Protein AF-A0A916AB28-F1 (afdb_monomer)

Secondary structure (DSSP, 8-state):
---------------------------------------SS-TTTGGG------------PEEEEEEESSSB---TT-EEEETT--EEEE-S------BSS-EEEEEGGGTEEEETTEEEEEEEEE--SS-PPP---------------S--SPEEEEEE-TTSSEEEEEETTEEEEEEEEEESPPPTT-EEES--SSSEEEEEEEGGG-EEEEEEEEEEE-HHHHHHHHHHHT-

Nearest PDB structures (foldseek):
  8pn8-assembly1_G  TM=2.300E-01  e=8.986E-01  Methylorubrum extorquens AM1
  4lqq-assembly2_D  TM=2.325E-01  e=8.562E+00  Saccharomyces cerevisiae S288C

Mean predicted aligned error: 15.51 Å

Solvent-accessible surface area (backbone atoms only — not comparable to ful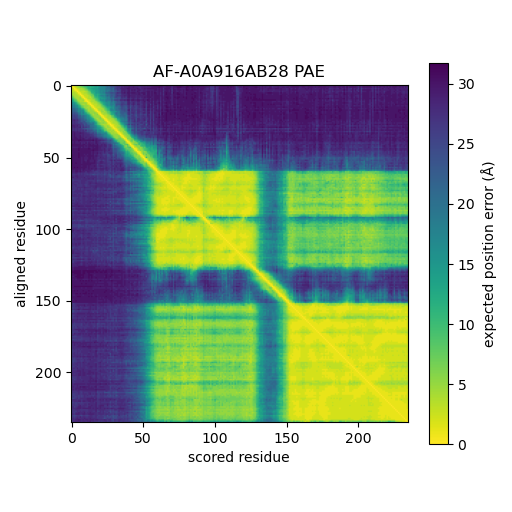l-atom values): 14810 Å² total; per-residue (Å²): 140,88,83,89,82,86,83,90,81,87,88,81,90,80,91,80,79,89,86,86,86,79,90,82,92,85,87,83,89,82,82,88,78,94,79,87,83,81,84,90,86,61,90,79,66,66,80,78,68,73,78,75,77,73,78,77,71,69,76,73,57,45,79,50,32,39,68,31,55,76,58,36,50,46,45,61,59,43,56,36,30,34,74,73,48,23,31,34,30,28,40,89,30,87,56,76,59,70,35,72,56,43,61,31,40,38,25,70,93,73,33,32,30,35,45,92,89,43,80,38,32,34,43,85,54,40,75,36,86,68,83,64,81,76,86,87,69,94,72,88,76,88,65,91,71,79,76,73,78,84,65,61,68,54,28,31,29,68,45,64,47,97,92,35,61,50,33,35,29,44,41,100,72,34,28,31,36,36,33,63,74,46,71,59,80,80,50,70,66,42,36,41,41,48,75,72,92,52,77,45,81,40,74,34,33,33,69,91,58,43,50,28,33,36,33,35,78,45,65,60,30,52,72,69,58,43,54,51,51,50,55,65,73,60,108

Sequence (235 aa):
MVGPGRSQSAEPSRSFALNSSASNHENYDQPMKRAGGEIVKWTWLFSLMMLTCADAQAQACLKTSVMAPSPLMGNHGEIFRTAEGAIYEVVGSYEYLYAYYPEVTICPARGKMLVEGKTVGVQAVQPASRRAPLPTDKKKAEGRQEKPQASAAPITVLLRVRSCDYFIADGPQGYYLLEWYGGHDPDRGDGIYGQLGTYGFKDVLYDGGQEGRLYIDDYMLSKDRALEKLREKCR

Radius of gyration: 29.38 Å; Cα contacts (8 Å, |Δi|>4): 397; chains: 1; bounding box: 97×46×70 Å

pLDDT: mean 77.76, std 21.53, range [34.28, 98.56]

Structure (mmCIF, N/CA/C/O backbone):
data_AF-A0A916AB28-F1
#
_entry.id   AF-A0A916AB28-F1
#
loop_
_atom_site.group_PDB
_atom_site.id
_atom_site.type_symbol
_atom_site.label_atom_id
_atom_site.label_alt_id
_atom_site.label_comp_id
_atom_site.label_asym_id
_atom_site.label_entity_id
_atom_site.label_seq_id
_atom_site.pdbx_PDB_ins_code
_atom_site.Cartn_x
_atom_site.Cartn_y
_atom_site.Cartn_z
_atom_site.occupancy
_atom_site.B_iso_or_equiv
_atom_site.auth_seq_id
_atom_site.auth_comp_id
_atom_site.auth_asym_id
_atom_site.auth_atom_id
_atom_site.pdbx_PDB_model_num
ATOM 1 N N . MET A 1 1 ? 25.328 22.203 41.463 1.00 46.19 1 MET A N 1
ATOM 2 C CA . MET A 1 1 ? 24.460 22.618 42.585 1.00 46.19 1 MET A CA 1
ATOM 3 C C . MET A 1 1 ? 23.061 22.122 42.272 1.00 46.19 1 MET A C 1
ATOM 5 O O . MET A 1 1 ? 22.409 22.669 41.398 1.00 46.19 1 MET A O 1
ATOM 9 N N . VAL A 1 2 ? 22.690 20.992 42.871 1.00 43.81 2 VAL A N 1
ATOM 10 C CA . VAL A 1 2 ? 21.433 20.272 42.630 1.00 43.81 2 VAL A CA 1
ATOM 11 C C . VAL A 1 2 ? 20.529 20.560 43.824 1.00 43.81 2 VAL A C 1
ATOM 13 O O . VAL A 1 2 ? 20.905 20.254 44.953 1.00 43.81 2 VAL A O 1
ATOM 16 N N . GLY A 1 3 ? 19.388 21.202 43.584 1.00 44.81 3 GLY A N 1
ATOM 17 C CA . GLY A 1 3 ? 18.351 21.437 44.590 1.00 44.81 3 GLY A CA 1
ATOM 18 C C . GLY A 1 3 ? 17.205 20.430 44.423 1.00 44.81 3 GLY A C 1
ATOM 19 O O . GLY A 1 3 ? 16.782 20.216 43.287 1.00 44.81 3 GLY A O 1
ATOM 20 N N . PRO A 1 4 ? 16.698 19.803 45.502 1.00 63.78 4 PRO A N 1
ATOM 21 C CA . PRO A 1 4 ? 15.592 18.854 45.431 1.00 63.78 4 PRO A CA 1
ATOM 22 C C . PRO A 1 4 ? 14.239 19.537 45.697 1.00 63.78 4 PRO A C 1
ATOM 24 O O . PRO A 1 4 ? 14.113 20.354 46.608 1.00 63.78 4 PRO A O 1
ATOM 27 N N . GLY A 1 5 ? 13.212 19.162 44.931 1.00 46.59 5 GLY A N 1
ATOM 28 C CA . GLY A 1 5 ? 11.834 19.641 45.080 1.00 46.59 5 GLY A CA 1
ATOM 29 C C . GLY A 1 5 ? 10.837 18.501 45.308 1.00 46.59 5 GLY A C 1
ATOM 30 O O . GLY A 1 5 ? 10.417 17.841 44.366 1.00 46.59 5 GLY A O 1
ATOM 31 N N . ARG A 1 6 ? 10.494 18.299 46.586 1.00 44.44 6 ARG A N 1
ATOM 32 C CA . ARG A 1 6 ? 9.348 17.570 47.187 1.00 44.44 6 ARG A CA 1
ATOM 33 C C . ARG A 1 6 ? 8.007 17.897 46.481 1.00 44.44 6 ARG A C 1
ATOM 35 O O . ARG A 1 6 ? 7.796 19.055 46.161 1.00 44.44 6 ARG A O 1
ATOM 42 N N . SER A 1 7 ? 7.126 16.951 46.123 1.00 47.25 7 SER A N 1
ATOM 43 C CA . SER A 1 7 ? 6.214 16.073 46.908 1.00 47.25 7 SER A CA 1
ATOM 44 C C . SER A 1 7 ? 4.758 16.574 46.962 1.00 47.25 7 SER A C 1
ATOM 46 O O . SER A 1 7 ? 4.574 17.768 47.171 1.00 47.25 7 SER A O 1
ATOM 48 N N . GLN A 1 8 ? 3.813 15.612 47.005 1.00 41.31 8 GLN A N 1
ATOM 49 C CA . GLN A 1 8 ? 2.372 15.693 47.376 1.00 41.31 8 GLN A CA 1
ATOM 50 C C . GLN A 1 8 ? 1.431 16.004 46.191 1.00 41.31 8 GLN A C 1
ATOM 52 O O . GLN A 1 8 ? 1.798 16.785 45.327 1.00 41.31 8 GLN A O 1
ATOM 57 N N . SER A 1 9 ? 0.227 15.441 46.017 1.00 46.03 9 SER A N 1
ATOM 58 C CA . SER A 1 9 ? -0.703 14.606 46.820 1.00 46.03 9 SER A CA 1
ATOM 59 C C . SER A 1 9 ? -1.888 14.269 45.876 1.00 46.03 9 SER A C 1
ATOM 61 O O . SER A 1 9 ? -2.279 15.128 45.095 1.00 46.03 9 SER A O 1
ATOM 63 N N . ALA A 1 10 ? -2.290 13.010 45.685 1.00 41.88 10 ALA A N 1
ATOM 64 C CA . ALA A 1 10 ? -3.401 12.297 46.348 1.00 41.88 10 ALA A CA 1
ATOM 65 C C . ALA A 1 10 ? -4.835 12.883 46.175 1.00 41.88 10 ALA A C 1
ATOM 67 O O . ALA A 1 10 ? -5.154 13.906 46.771 1.00 41.88 10 ALA A O 1
ATOM 68 N N . GLU A 1 11 ? -5.668 12.096 45.458 1.00 42.53 11 GLU A N 1
ATOM 69 C CA . GLU A 1 11 ? -7.130 11.842 45.616 1.00 42.53 11 GLU A CA 1
ATOM 70 C C . GLU A 1 11 ? -8.192 12.904 45.215 1.00 42.53 11 GLU A C 1
ATOM 72 O O . GLU A 1 11 ? -7.870 14.085 45.121 1.00 42.53 11 GLU A O 1
ATOM 77 N N . PRO A 1 12 ? -9.500 12.549 45.040 1.00 53.69 12 PRO A N 1
ATOM 78 C CA . PRO A 1 12 ? -10.133 11.230 44.852 1.00 53.69 12 PRO A CA 1
ATOM 79 C C . PRO A 1 12 ? -11.160 11.129 43.690 1.00 53.69 12 PRO A C 1
ATOM 81 O O . PRO A 1 12 ? -11.692 12.095 43.144 1.00 53.69 12 PRO A O 1
ATOM 84 N N . SER A 1 13 ? -11.492 9.868 43.420 1.00 51.03 13 SER A N 1
ATOM 85 C CA . SER A 1 13 ? -12.661 9.269 42.772 1.00 51.03 13 SER A CA 1
ATOM 86 C C . SER A 1 13 ? -14.000 10.010 42.939 1.00 51.03 13 SER A C 1
ATOM 88 O O . SER A 1 13 ? -14.437 10.295 44.054 1.00 51.03 13 SER A O 1
ATOM 90 N N . ARG A 1 14 ? -14.742 10.178 41.835 1.00 47.09 14 ARG A N 1
ATOM 91 C CA . ARG A 1 14 ? -16.194 10.426 41.849 1.00 47.09 14 ARG A CA 1
ATOM 92 C C . ARG A 1 14 ? -16.918 9.468 40.907 1.00 47.09 14 ARG A C 1
ATOM 94 O O . ARG A 1 14 ? -16.995 9.679 39.703 1.00 47.09 14 ARG A O 1
ATOM 101 N N . SER A 1 15 ? -17.466 8.421 41.509 1.00 47.78 15 SER A N 1
ATOM 102 C CA . 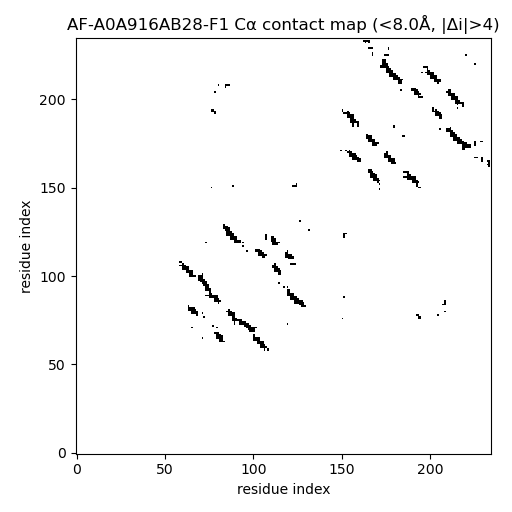SER A 1 15 ? -18.558 7.601 40.993 1.00 47.78 15 SER A CA 1
ATOM 103 C C . SER A 1 15 ? -19.841 8.435 40.923 1.00 47.78 15 SER A C 1
ATOM 105 O O . SER A 1 15 ? -20.261 8.978 41.947 1.00 47.78 15 SER A O 1
ATOM 107 N N . PHE A 1 16 ? -20.472 8.518 39.750 1.00 46.28 16 PHE A N 1
ATOM 108 C CA . PHE A 1 16 ? -21.814 9.080 39.606 1.00 46.28 16 PHE A CA 1
ATOM 109 C C . PHE A 1 16 ? -22.843 7.995 39.304 1.00 46.28 16 PHE A C 1
ATOM 111 O O . PHE A 1 16 ? -22.603 7.056 38.548 1.00 46.28 16 PHE A O 1
ATOM 118 N N . ALA A 1 17 ? -23.960 8.153 40.001 1.00 43.44 17 ALA A N 1
ATOM 119 C CA . ALA A 1 17 ? -25.035 7.215 40.222 1.00 43.44 17 ALA A CA 1
ATOM 120 C C . ALA A 1 17 ? -25.817 6.814 38.964 1.00 43.44 17 ALA A C 1
ATOM 122 O O . ALA A 1 17 ? -26.087 7.615 38.071 1.00 43.44 17 ALA A O 1
ATOM 123 N N . LEU A 1 18 ? -26.260 5.558 39.007 1.00 47.03 18 LEU A N 1
ATOM 124 C CA . LEU A 1 18 ? -27.421 5.020 38.313 1.00 47.03 18 LEU A CA 1
ATOM 125 C C . LEU A 1 18 ? -28.658 5.880 38.609 1.00 47.03 18 LEU A C 1
ATOM 127 O O . LEU A 1 18 ? -28.977 6.107 39.775 1.00 47.03 18 LEU A O 1
ATOM 131 N N . ASN A 1 19 ? -29.384 6.281 37.565 1.00 41.84 19 ASN A N 1
ATOM 132 C CA . ASN A 1 19 ? -30.737 6.808 37.697 1.00 41.84 19 ASN A CA 1
ATOM 133 C C . ASN A 1 19 ? -31.717 5.778 37.128 1.00 41.84 19 ASN A C 1
ATOM 135 O O . ASN A 1 19 ? -31.705 5.477 35.936 1.00 41.84 19 ASN A O 1
ATOM 139 N N . SER A 1 20 ? -32.524 5.220 38.026 1.00 46.19 20 SER A N 1
ATOM 140 C CA . SER A 1 20 ? -33.609 4.280 37.770 1.00 46.19 20 SER A CA 1
ATOM 141 C C . SER A 1 20 ? -34.874 4.879 38.380 1.00 46.19 20 SER A C 1
ATOM 143 O O . SER A 1 20 ? -34.894 5.191 39.570 1.00 46.19 20 SER A O 1
ATOM 145 N N . SER A 1 21 ? -35.877 5.155 37.550 1.00 45.12 21 SER A N 1
ATOM 146 C CA . SER A 1 21 ? -37.254 5.591 37.869 1.00 45.12 21 SER A CA 1
ATOM 147 C C . SER A 1 21 ? -37.909 5.953 36.526 1.00 45.12 21 SER A C 1
ATOM 149 O O . SER A 1 21 ? -37.226 6.442 35.637 1.00 45.12 21 SER A O 1
ATOM 151 N N . ALA A 1 22 ? -39.188 5.758 36.228 1.00 42.94 22 ALA A N 1
ATOM 152 C CA . ALA A 1 22 ? -40.368 5.287 36.938 1.00 42.94 22 ALA A CA 1
ATOM 153 C C . ALA A 1 22 ? -41.409 4.974 35.831 1.00 42.94 22 ALA A C 1
ATOM 155 O O . ALA A 1 22 ? -41.474 5.682 34.829 1.00 42.94 22 ALA A O 1
ATOM 156 N N . SER A 1 23 ? -42.043 3.801 35.860 1.00 51.12 23 SER A N 1
ATOM 157 C CA . SER A 1 23 ? -43.495 3.588 36.024 1.00 51.12 23 SER A CA 1
ATOM 158 C C . SER A 1 23 ? -44.444 4.573 35.322 1.00 51.12 23 SER A C 1
ATOM 160 O O . SER A 1 23 ? -44.442 5.751 35.656 1.00 51.12 23 SER A O 1
ATOM 162 N N . ASN A 1 24 ? -45.337 4.041 34.479 1.00 49.06 24 ASN A N 1
ATOM 163 C CA . ASN A 1 24 ? -46.775 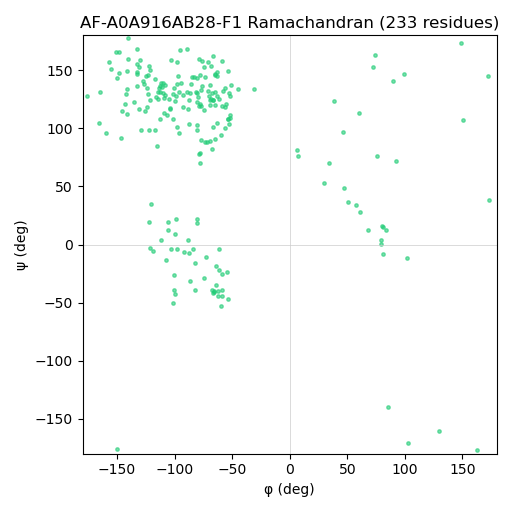4.365 34.387 1.00 49.06 24 ASN A CA 1
ATOM 164 C C . ASN A 1 24 ? -47.421 3.251 33.532 1.00 49.06 24 ASN A C 1
ATOM 166 O O . ASN A 1 24 ? -47.012 3.036 32.399 1.00 49.06 24 ASN A O 1
ATOM 170 N N . HIS A 1 25 ? -48.150 2.297 34.119 1.00 43.53 25 HIS A N 1
ATOM 171 C CA . HIS A 1 25 ? -49.599 2.343 34.364 1.00 43.53 25 HIS A CA 1
ATOM 172 C C . HIS A 1 25 ? -50.403 2.817 33.148 1.00 43.53 25 HIS A C 1
ATOM 174 O O . HIS A 1 25 ? -50.617 4.009 32.994 1.00 43.53 25 HIS A O 1
ATOM 180 N N . GLU A 1 26 ? -50.943 1.871 32.378 1.00 47.19 26 GLU A N 1
ATOM 181 C CA . GLU A 1 26 ? -52.279 2.022 31.802 1.00 47.19 26 GLU A CA 1
ATOM 182 C C . GLU A 1 26 ? -53.000 0.671 31.835 1.00 47.19 26 GLU A C 1
ATOM 184 O O . GLU A 1 26 ? -52.603 -0.327 31.238 1.00 47.19 26 GLU A O 1
ATOM 189 N N . ASN A 1 27 ? -54.026 0.675 32.675 1.00 47.69 27 ASN A N 1
ATOM 190 C CA . ASN A 1 27 ? -54.991 -0.365 32.953 1.00 47.69 27 ASN A CA 1
ATOM 191 C C . ASN A 1 27 ? -56.132 -0.186 31.943 1.00 47.69 27 ASN A C 1
ATOM 193 O O . ASN A 1 27 ? -56.789 0.852 31.977 1.00 47.69 27 ASN A O 1
ATOM 197 N N . TYR A 1 28 ? -56.361 -1.158 31.060 1.00 47.00 28 TYR A N 1
ATOM 198 C CA . TYR A 1 28 ? -57.576 -1.208 30.246 1.00 47.00 28 TYR A CA 1
ATOM 199 C C . TYR A 1 28 ? -58.365 -2.465 30.586 1.00 47.00 28 TYR A C 1
ATOM 201 O O . TYR A 1 28 ? -58.093 -3.569 30.119 1.00 47.00 28 TYR A O 1
ATOM 209 N N . ASP A 1 29 ? -59.354 -2.228 31.434 1.00 51.06 29 ASP A N 1
ATOM 210 C CA . ASP A 1 29 ? -60.470 -3.097 31.744 1.00 51.06 29 ASP A CA 1
ATOM 211 C C . ASP A 1 29 ? -61.492 -2.983 30.598 1.00 51.06 29 ASP A C 1
ATOM 213 O O . ASP A 1 29 ? -61.976 -1.886 30.304 1.00 51.06 29 ASP A O 1
ATOM 217 N N . GLN A 1 30 ? -61.822 -4.089 29.927 1.00 60.94 30 GLN A N 1
ATOM 218 C CA . GLN A 1 30 ? -63.030 -4.171 29.102 1.00 60.94 30 GLN A CA 1
ATOM 219 C C . GLN A 1 30 ? -63.683 -5.555 29.210 1.00 60.94 30 GLN A C 1
ATOM 221 O O . GLN A 1 30 ? -63.014 -6.572 29.006 1.00 60.94 30 GLN A O 1
ATOM 226 N N . PRO A 1 31 ? -65.001 -5.612 29.479 1.00 63.50 31 PRO A N 1
ATOM 227 C CA . PRO A 1 31 ? -65.722 -6.862 29.617 1.00 63.50 31 PRO A CA 1
ATOM 228 C C . PRO A 1 31 ? -66.581 -7.211 28.388 1.00 63.50 31 PRO A C 1
ATOM 230 O O . PRO A 1 31 ? -67.099 -6.349 27.681 1.00 63.50 31 PRO A O 1
ATOM 233 N N . MET A 1 32 ? -66.874 -8.515 28.306 1.00 43.09 32 MET A N 1
ATOM 234 C CA . MET A 1 32 ? -67.972 -9.168 27.574 1.00 43.09 32 MET A CA 1
ATOM 235 C C . MET A 1 32 ? -67.855 -9.206 26.028 1.00 43.09 32 MET A C 1
ATOM 237 O O . MET A 1 32 ? -67.239 -8.355 25.416 1.00 43.09 32 MET A O 1
ATOM 241 N N . LYS A 1 33 ? -68.428 -10.150 25.271 1.00 47.09 33 LYS A N 1
ATOM 242 C CA . LYS A 1 33 ? -69.567 -11.064 25.456 1.00 47.09 33 LYS A CA 1
ATOM 243 C C . LYS A 1 33 ? -69.294 -12.371 24.699 1.00 47.09 33 LYS A C 1
ATOM 245 O O . LYS A 1 33 ? -68.716 -12.363 23.618 1.00 47.09 33 LYS A O 1
ATOM 250 N N . ARG A 1 34 ? -69.798 -13.483 25.241 1.00 57.56 34 ARG A N 1
ATOM 251 C CA . ARG A 1 34 ? -70.028 -14.733 24.504 1.00 57.56 34 ARG A CA 1
ATOM 252 C C . ARG A 1 34 ? -71.071 -14.493 23.410 1.00 57.56 34 ARG A C 1
ATOM 254 O O . ARG A 1 34 ? -72.179 -14.072 23.727 1.00 57.56 34 ARG A O 1
ATOM 261 N N . ALA A 1 35 ? -70.753 -14.855 22.175 1.00 53.88 35 ALA A N 1
ATOM 262 C CA . ALA A 1 35 ? -71.740 -15.190 21.157 1.00 53.88 35 ALA A CA 1
ATOM 263 C C . ALA A 1 35 ? -71.143 -16.290 20.274 1.00 53.88 35 ALA A C 1
ATOM 265 O O . ALA A 1 35 ? -70.100 -16.102 19.653 1.00 53.88 35 ALA A O 1
ATOM 266 N N . GLY A 1 36 ? -71.763 -17.468 20.317 1.00 52.09 36 GLY A N 1
ATOM 267 C CA . GLY A 1 36 ? -71.469 -18.562 19.403 1.00 52.09 36 GLY A CA 1
ATOM 268 C C . GLY A 1 36 ? -72.093 -18.306 18.035 1.00 52.09 36 GLY A C 1
ATOM 269 O O . GLY A 1 36 ? -73.064 -17.561 17.920 1.00 52.09 36 GLY A O 1
ATOM 270 N N . GLY A 1 37 ? -71.543 -18.959 17.017 1.00 50.09 37 GLY A N 1
ATOM 271 C CA . GLY A 1 37 ? -72.126 -18.973 15.683 1.00 50.09 37 GLY A CA 1
ATOM 272 C C . GLY A 1 37 ? -71.078 -19.130 14.593 1.00 50.09 37 GLY A C 1
ATOM 273 O O . GLY A 1 37 ? -70.363 -18.190 14.281 1.00 50.09 37 GLY A O 1
ATOM 274 N N . GLU A 1 38 ? -71.059 -20.325 14.009 1.00 50.88 38 GLU A N 1
ATOM 275 C CA . GLU A 1 38 ? -70.680 -20.580 12.613 1.00 50.88 38 GLU A CA 1
ATOM 276 C C . GLU A 1 38 ? -69.186 -20.531 12.262 1.00 50.88 38 GLU A C 1
ATOM 278 O O . GLU A 1 38 ? -68.635 -19.652 11.604 1.00 50.88 38 GLU A O 1
ATOM 283 N N . ILE A 1 39 ? -68.559 -21.631 12.669 1.00 56.88 39 ILE A N 1
ATOM 284 C CA . ILE A 1 39 ? -67.426 -22.281 12.016 1.00 56.88 39 ILE A CA 1
ATOM 285 C C . ILE A 1 39 ? -67.802 -22.545 10.541 1.00 56.88 39 ILE A C 1
ATOM 287 O O . ILE A 1 39 ? -68.952 -22.849 10.246 1.00 56.88 39 ILE A O 1
ATOM 291 N N . VAL A 1 40 ? -66.810 -22.530 9.644 1.00 56.75 40 VAL A N 1
ATOM 292 C CA . VAL A 1 40 ? -66.887 -22.896 8.210 1.00 56.75 40 VAL A CA 1
ATOM 293 C C . VAL A 1 40 ? -67.168 -21.727 7.247 1.00 56.75 40 VAL A C 1
ATOM 295 O O . VAL A 1 40 ? -68.232 -21.666 6.645 1.00 56.75 40 VAL A O 1
ATOM 298 N N . LYS A 1 41 ? -66.177 -20.834 7.044 1.00 49.31 41 LYS A N 1
ATOM 299 C CA . LYS A 1 41 ? -65.828 -20.184 5.740 1.00 49.31 41 LYS A CA 1
ATOM 300 C C . LYS A 1 41 ? -64.749 -19.084 5.854 1.00 49.31 41 LYS A C 1
ATOM 302 O O . LYS A 1 41 ? -64.807 -18.071 5.170 1.00 49.31 41 LYS A O 1
ATOM 307 N N . TRP A 1 42 ? -63.729 -19.272 6.694 1.00 44.94 42 TRP A N 1
ATOM 308 C CA . TRP A 1 42 ? -62.587 -18.337 6.810 1.00 44.94 42 TRP A CA 1
ATOM 309 C C . TRP A 1 42 ? -61.220 -18.996 6.545 1.00 44.94 42 TRP A C 1
ATOM 311 O O . TRP A 1 42 ? -60.166 -18.461 6.880 1.00 44.94 42 TRP A O 1
ATOM 321 N N . THR A 1 43 ? -61.214 -20.152 5.879 1.00 46.97 43 THR A N 1
ATOM 322 C CA . THR A 1 43 ? -60.008 -20.926 5.528 1.00 46.97 43 THR A CA 1
ATOM 323 C C . THR A 1 43 ? -59.261 -20.424 4.284 1.00 46.97 43 THR A C 1
ATOM 325 O O . THR A 1 43 ? -58.432 -21.147 3.747 1.00 46.97 43 THR A O 1
ATOM 328 N N . TRP A 1 44 ? -59.492 -19.181 3.849 1.00 47.97 44 TRP A N 1
ATOM 329 C CA . TRP A 1 44 ? -58.653 -18.503 2.843 1.00 47.97 44 TRP A CA 1
ATOM 330 C C . TRP A 1 44 ? -57.980 -17.220 3.356 1.00 47.97 44 TRP A C 1
ATOM 332 O O . TRP A 1 44 ? -57.137 -16.664 2.662 1.00 47.97 44 TRP A O 1
ATOM 342 N N . LEU A 1 45 ? -58.281 -16.775 4.584 1.00 47.94 45 LEU A N 1
ATOM 343 C CA . LEU A 1 45 ? -57.669 -15.580 5.191 1.00 47.94 45 LEU A CA 1
ATOM 344 C C . LEU A 1 45 ? -56.672 -15.897 6.316 1.00 47.94 45 LEU A C 1
ATOM 346 O O . LEU A 1 45 ? -55.864 -15.047 6.671 1.00 47.94 45 LEU A O 1
ATOM 350 N N . PHE A 1 46 ? -56.645 -17.136 6.816 1.00 46.28 46 PHE A N 1
ATOM 351 C CA . PHE A 1 46 ? -55.682 -17.575 7.837 1.00 46.28 46 PHE A CA 1
ATOM 352 C C . PHE A 1 46 ? -54.339 -18.090 7.284 1.00 46.28 46 PHE A C 1
ATOM 354 O O . PHE A 1 46 ? -53.409 -18.305 8.053 1.00 46.28 46 PHE A O 1
ATOM 361 N N . SER A 1 47 ? -54.192 -18.238 5.960 1.00 44.31 47 SER A N 1
ATOM 362 C CA . SER A 1 47 ? -52.912 -18.602 5.321 1.00 44.31 47 SER A CA 1
ATOM 363 C C . SER A 1 47 ? -52.030 -17.389 4.977 1.00 44.31 47 SER A C 1
ATOM 365 O O . SER A 1 47 ? -50.970 -17.554 4.378 1.00 44.31 47 SER A O 1
ATOM 367 N N . LEU A 1 48 ? -52.453 -16.175 5.354 1.00 46.62 48 LEU A N 1
ATOM 368 C CA . LEU A 1 48 ? -51.698 -14.923 5.194 1.00 46.62 48 LEU A CA 1
ATOM 369 C C . LEU A 1 48 ? -51.116 -14.427 6.533 1.00 46.62 48 LEU A C 1
ATOM 371 O O . LEU A 1 48 ? -50.784 -13.260 6.694 1.00 46.62 48 LEU A O 1
ATOM 375 N N . MET A 1 49 ? -51.002 -15.323 7.513 1.00 47.78 49 MET A N 1
ATOM 376 C CA . MET A 1 49 ? -50.353 -15.067 8.801 1.00 47.78 49 MET A CA 1
ATOM 377 C C . MET A 1 49 ? -49.174 -16.032 9.003 1.00 47.78 49 MET A C 1
ATOM 379 O O . MET A 1 49 ? -48.878 -16.464 10.111 1.00 47.78 49 MET A O 1
ATOM 383 N N . MET A 1 50 ? -48.476 -16.372 7.912 1.00 53.38 50 MET A N 1
ATOM 384 C CA . MET A 1 50 ? -47.122 -16.926 7.972 1.00 53.38 50 MET A CA 1
ATOM 385 C C . MET A 1 50 ? -46.144 -15.782 8.219 1.00 53.38 50 MET A C 1
ATOM 387 O O . MET A 1 50 ? -45.534 -15.240 7.303 1.00 53.38 50 MET A O 1
ATOM 391 N N . LEU A 1 51 ? -46.103 -15.386 9.488 1.00 55.00 51 LEU A N 1
ATOM 392 C CA . LEU A 1 51 ? -44.915 -15.066 10.270 1.00 55.00 51 LEU A CA 1
ATOM 393 C C . LEU A 1 51 ? -43.596 -15.049 9.467 1.00 55.00 51 LEU A C 1
ATOM 395 O O . LEU A 1 51 ? -42.765 -15.949 9.564 1.00 55.00 51 LEU A O 1
ATOM 399 N N . THR A 1 52 ? -43.368 -13.993 8.690 1.00 55.53 52 THR A N 1
ATOM 400 C CA . THR A 1 52 ? -42.020 -13.659 8.239 1.00 55.53 52 THR A CA 1
ATOM 401 C C . THR A 1 52 ? -41.323 -13.004 9.424 1.00 55.53 52 THR A C 1
ATOM 403 O O . THR A 1 52 ? -41.414 -11.789 9.610 1.00 55.53 52 THR A O 1
ATOM 406 N N . CYS A 1 53 ? -40.666 -13.809 10.263 1.00 54.00 53 CYS A N 1
ATOM 407 C CA . CYS A 1 53 ? -39.567 -13.312 11.081 1.00 54.00 53 CYS A CA 1
ATOM 408 C C . CYS A 1 53 ? -38.563 -12.699 10.105 1.00 54.00 53 CYS A C 1
ATOM 410 O O . CYS A 1 53 ? -37.847 -13.410 9.408 1.00 54.00 53 CYS A O 1
ATOM 412 N N . ALA A 1 54 ? -38.585 -11.374 9.987 1.00 61.38 54 ALA A N 1
ATOM 413 C CA . ALA A 1 54 ? -37.499 -10.653 9.365 1.00 61.38 54 ALA A CA 1
ATOM 414 C C . ALA A 1 54 ? -36.287 -10.906 10.257 1.00 61.38 54 ALA A C 1
ATOM 416 O O . ALA A 1 54 ? -36.221 -10.375 11.367 1.00 61.38 54 ALA A O 1
ATOM 417 N N . ASP A 1 55 ? -35.382 -11.774 9.806 1.00 51.56 55 ASP A N 1
ATOM 418 C CA . ASP A 1 55 ? -34.064 -11.909 10.400 1.00 51.56 55 ASP A CA 1
ATOM 419 C C . ASP A 1 55 ? -33.457 -10.509 10.444 1.00 51.56 55 ASP A C 1
ATOM 421 O O . ASP A 1 55 ? -33.056 -9.938 9.426 1.00 51.56 55 ASP A O 1
ATOM 425 N N . ALA A 1 56 ? -33.447 -9.921 11.639 1.00 54.53 56 ALA A N 1
ATOM 426 C CA . ALA A 1 56 ? -32.676 -8.734 11.924 1.00 54.53 56 ALA A CA 1
ATOM 427 C C . ALA A 1 56 ? -31.212 -9.163 11.847 1.00 54.53 56 ALA A C 1
ATOM 429 O O . ALA A 1 56 ? -30.589 -9.502 12.852 1.00 54.53 56 ALA A O 1
ATOM 430 N N . GLN A 1 57 ? -30.671 -9.207 10.628 1.00 55.81 57 GLN A N 1
ATOM 431 C CA . GLN A 1 57 ? -29.244 -9.334 10.417 1.00 55.81 57 GLN A CA 1
ATOM 432 C C . GLN A 1 57 ? -28.617 -8.059 10.968 1.00 55.81 57 GLN A C 1
ATOM 434 O O . GLN A 1 57 ? -28.510 -7.040 10.285 1.00 55.81 57 GLN A O 1
ATOM 439 N N . ALA A 1 58 ? -28.246 -8.099 12.248 1.00 57.22 58 ALA A N 1
ATOM 440 C CA . ALA A 1 58 ? -27.307 -7.152 12.801 1.00 57.22 58 ALA A CA 1
ATOM 441 C C . ALA A 1 58 ? -26.080 -7.218 11.890 1.00 57.22 58 ALA A C 1
ATOM 443 O O . ALA A 1 58 ? -25.389 -8.235 11.851 1.00 57.22 58 ALA A O 1
ATOM 444 N N . GLN A 1 59 ? -25.872 -6.171 11.086 1.00 63.16 59 GLN A N 1
ATOM 445 C CA . GLN A 1 59 ? -24.673 -6.027 10.273 1.00 63.16 59 GLN A CA 1
ATOM 446 C C . GLN A 1 59 ? -23.491 -6.205 11.222 1.00 63.16 59 GLN A C 1
ATOM 448 O O . GLN A 1 59 ? -23.297 -5.374 12.110 1.00 63.16 59 GLN A O 1
ATOM 453 N N . ALA A 1 60 ? -22.790 -7.334 11.103 1.00 83.38 60 ALA A N 1
ATOM 454 C CA . ALA A 1 60 ? -21.848 -7.768 12.120 1.00 83.38 60 ALA A CA 1
ATOM 455 C C . ALA A 1 60 ? -20.674 -6.789 12.160 1.00 83.38 60 ALA A C 1
ATOM 457 O O . ALA A 1 60 ? -19.795 -6.804 11.298 1.00 83.38 60 ALA A O 1
ATOM 458 N N . CYS A 1 61 ? -20.698 -5.893 13.141 1.00 90.88 61 CYS A N 1
ATOM 459 C CA . CYS A 1 61 ? -19.536 -5.108 13.494 1.00 90.88 61 CYS A CA 1
ATOM 460 C C . CYS A 1 61 ? -18.595 -6.003 14.304 1.00 90.88 61 CYS A C 1
ATOM 462 O O . CYS A 1 61 ? -19.031 -6.698 15.223 1.00 90.88 61 CYS A O 1
ATOM 464 N N . LEU A 1 62 ? -17.313 -5.986 13.964 1.00 91.62 62 LEU A N 1
ATOM 465 C CA . LEU A 1 62 ? -16.276 -6.746 14.642 1.00 91.62 62 LEU A CA 1
ATOM 466 C C . LEU A 1 62 ? -15.499 -5.819 15.570 1.00 91.62 62 LEU A C 1
ATOM 468 O O . LEU A 1 62 ? -15.019 -4.769 15.141 1.00 91.62 62 LEU A O 1
ATOM 472 N N . LYS A 1 63 ? -15.342 -6.231 16.828 1.00 94.31 63 LYS A N 1
ATOM 473 C CA . LYS A 1 63 ? -14.389 -5.612 17.747 1.00 94.31 63 LYS A CA 1
ATOM 474 C C . LYS A 1 63 ? -13.027 -6.291 17.571 1.00 94.31 63 LYS A C 1
ATOM 476 O O . LYS A 1 63 ? -12.950 -7.511 17.676 1.00 94.31 63 LYS A O 1
ATOM 481 N N . THR A 1 64 ? -11.989 -5.513 17.293 1.00 95.00 64 THR A N 1
ATOM 482 C CA . THR A 1 64 ? -10.615 -5.982 17.059 1.00 95.00 64 THR A CA 1
ATOM 483 C C . THR A 1 64 ? -9.601 -4.915 17.491 1.00 95.00 64 THR A C 1
ATOM 485 O O . THR A 1 64 ? -9.991 -3.877 18.019 1.00 95.00 64 THR A O 1
ATOM 488 N N . SER A 1 65 ? -8.311 -5.152 17.270 1.00 95.25 65 SER A N 1
ATOM 489 C CA . SER A 1 65 ? -7.230 -4.188 17.448 1.00 95.25 65 SER A CA 1
ATOM 490 C C . SER A 1 65 ? -6.446 -4.018 16.151 1.00 95.25 65 SER A C 1
ATOM 492 O O . SER A 1 65 ? -6.267 -4.973 15.392 1.00 95.25 65 SER A O 1
ATOM 494 N N . VAL A 1 66 ? -5.952 -2.808 15.897 1.00 94.50 66 VAL A N 1
ATOM 495 C CA . VAL A 1 66 ? -5.041 -2.543 14.773 1.00 94.50 66 VAL A CA 1
ATOM 496 C C . VAL A 1 66 ? -3.634 -2.987 15.156 1.00 94.50 66 VAL A C 1
ATOM 498 O O . VAL A 1 66 ? -3.137 -2.598 16.203 1.00 94.50 66 VAL A O 1
ATOM 501 N N . MET A 1 67 ? -3.000 -3.814 14.328 1.00 93.62 67 MET A N 1
ATOM 502 C CA . MET A 1 67 ? -1.644 -4.332 14.549 1.00 93.62 67 MET A CA 1
ATOM 503 C C . MET A 1 67 ? -0.585 -3.596 13.732 1.00 93.62 67 MET A C 1
ATOM 505 O O . MET A 1 67 ? 0.572 -3.573 14.130 1.00 93.62 67 MET A O 1
ATOM 509 N N . ALA A 1 68 ? -0.964 -3.013 12.596 1.00 90.00 68 ALA A N 1
ATOM 510 C CA . ALA A 1 68 ? -0.060 -2.259 11.736 1.00 90.00 68 ALA A CA 1
ATOM 511 C C . ALA A 1 68 ? -0.848 -1.247 10.894 1.00 90.00 68 ALA A C 1
ATOM 513 O O . ALA A 1 68 ? -1.990 -1.555 10.557 1.00 90.00 68 ALA A O 1
ATOM 514 N N . PRO A 1 69 ? -0.268 -0.103 10.503 1.00 87.75 69 PRO A N 1
ATOM 515 C CA . PRO A 1 69 ? 0.983 0.443 11.020 1.00 87.75 69 PRO A CA 1
ATOM 516 C C . PRO A 1 69 ? 0.829 0.848 12.494 1.00 87.75 69 PRO A C 1
ATOM 518 O O . PRO A 1 69 ? -0.281 0.981 13.012 1.00 87.75 69 PRO A O 1
ATOM 521 N N . SER A 1 70 ? 1.951 1.017 13.189 1.00 86.75 70 SER A N 1
ATOM 522 C CA . SER A 1 70 ? 1.970 1.523 14.560 1.00 86.75 70 SER A CA 1
ATOM 523 C C . SER A 1 70 ? 2.906 2.732 14.635 1.00 86.75 70 SER A C 1
ATOM 525 O O . SER A 1 70 ? 4.116 2.551 14.477 1.00 86.75 70 SER A O 1
ATOM 527 N N . PRO A 1 71 ? 2.400 3.946 14.919 1.00 91.81 71 PRO A N 1
ATOM 528 C CA . PRO A 1 71 ? 1.011 4.276 15.263 1.00 91.81 71 PRO A CA 1
ATOM 529 C C . PRO A 1 71 ? 0.071 4.353 14.041 1.00 91.81 71 PRO A C 1
ATOM 531 O O . PRO A 1 71 ? 0.525 4.574 12.923 1.00 91.81 71 PRO A O 1
ATOM 534 N N . LEU A 1 72 ? -1.241 4.224 14.266 1.00 92.25 72 LEU A N 1
ATOM 535 C CA . LEU A 1 72 ? -2.286 4.494 13.270 1.00 92.25 72 LEU A CA 1
ATOM 536 C C . LEU A 1 72 ? -2.555 6.001 13.196 1.00 92.25 72 LEU A C 1
ATOM 538 O O . LEU A 1 72 ? -2.900 6.613 14.214 1.00 92.25 72 LEU A O 1
ATOM 542 N N . MET A 1 73 ? -2.410 6.609 12.019 1.00 90.62 73 MET A N 1
ATOM 543 C CA . MET A 1 73 ? -2.508 8.065 11.851 1.00 90.62 73 MET A CA 1
ATOM 544 C C . MET A 1 73 ? -3.948 8.544 11.636 1.00 90.62 73 MET A C 1
ATOM 546 O O . MET A 1 73 ? -4.298 9.632 12.090 1.00 90.62 73 MET A O 1
ATOM 550 N N . GLY A 1 74 ? -4.798 7.730 11.010 1.00 89.19 74 GLY A N 1
ATOM 551 C CA . GLY A 1 74 ? -6.148 8.098 10.575 1.00 89.19 74 GLY A CA 1
ATOM 552 C C . GLY A 1 74 ? -6.188 8.880 9.255 1.00 89.19 74 GLY A C 1
ATOM 553 O O . GLY A 1 74 ? -7.205 9.504 8.940 1.00 89.19 74 GLY A O 1
ATOM 554 N N . ASN A 1 75 ? -5.099 8.872 8.480 1.00 89.19 75 ASN A N 1
ATOM 555 C CA . ASN A 1 75 ? -5.003 9.640 7.238 1.00 89.19 75 ASN A CA 1
ATOM 556 C C . ASN A 1 75 ? -5.763 8.952 6.098 1.00 89.19 75 ASN A C 1
ATOM 558 O O . ASN A 1 75 ? -5.767 7.729 5.990 1.00 89.19 75 ASN A O 1
ATOM 562 N N . HIS A 1 76 ? -6.355 9.729 5.188 1.00 88.00 76 HIS A N 1
ATOM 563 C CA . HIS A 1 76 ? -6.961 9.155 3.987 1.00 88.00 76 HIS A CA 1
ATOM 564 C C . HIS A 1 76 ? -5.935 8.352 3.165 1.00 88.00 76 HIS A C 1
ATOM 566 O O . HIS A 1 76 ? -4.823 8.815 2.904 1.00 88.00 76 HIS A O 1
ATOM 572 N N . GLY A 1 77 ? -6.331 7.145 2.766 1.00 87.88 77 GLY A N 1
ATOM 573 C CA . GLY A 1 77 ? -5.517 6.184 2.034 1.00 87.88 77 GLY A CA 1
ATOM 574 C C . GLY A 1 77 ? -4.538 5.409 2.914 1.00 87.88 77 GLY A C 1
ATOM 575 O O . GLY A 1 77 ? -3.694 4.689 2.387 1.00 87.88 77 GLY A O 1
ATOM 576 N N . GLU A 1 78 ? -4.554 5.597 4.235 1.00 90.62 78 GLU A N 1
ATOM 577 C CA . GLU A 1 78 ? -3.742 4.791 5.143 1.00 90.62 78 GLU A CA 1
ATOM 578 C C . GLU A 1 78 ? -4.292 3.365 5.181 1.00 90.62 78 GLU A C 1
ATOM 580 O O . GLU A 1 78 ? -5.473 3.152 5.464 1.00 90.62 78 GLU A O 1
ATOM 585 N N . ILE A 1 79 ? -3.436 2.392 4.877 1.00 92.06 79 ILE A N 1
ATOM 586 C CA . ILE A 1 79 ? -3.791 0.976 4.926 1.00 92.06 79 ILE A CA 1
ATOM 587 C C . ILE A 1 79 ? -3.337 0.413 6.263 1.00 92.06 79 ILE A C 1
ATOM 589 O O . ILE A 1 79 ? -2.190 0.601 6.655 1.00 92.06 79 ILE A O 1
ATOM 593 N N . PHE A 1 80 ? -4.227 -0.295 6.948 1.00 93.31 80 PHE A N 1
ATOM 594 C CA . PHE A 1 80 ? -3.955 -0.903 8.238 1.00 93.31 80 PHE A CA 1
ATOM 595 C C . PHE A 1 80 ? -4.416 -2.360 8.290 1.00 93.31 80 PHE A C 1
ATOM 597 O O . PHE A 1 80 ? -5.329 -2.786 7.581 1.00 93.31 80 PHE A O 1
ATOM 604 N N . ARG A 1 81 ? -3.780 -3.124 9.173 1.00 93.94 81 ARG A N 1
ATOM 605 C CA . ARG A 1 81 ? -4.026 -4.539 9.430 1.00 93.94 81 ARG A CA 1
ATOM 606 C C . ARG A 1 81 ? -4.612 -4.733 10.822 1.00 93.94 81 ARG A C 1
ATOM 608 O O . ARG A 1 81 ? -4.110 -4.163 11.791 1.00 93.94 81 ARG A O 1
ATOM 615 N N . THR A 1 82 ? -5.628 -5.579 10.939 1.00 94.50 82 THR A N 1
ATOM 616 C CA . THR A 1 82 ? -6.227 -5.964 12.225 1.00 94.50 82 THR A CA 1
ATOM 617 C C . THR A 1 82 ? -5.547 -7.189 12.838 1.00 94.50 82 THR A C 1
ATOM 619 O O . THR A 1 82 ? -4.789 -7.896 12.172 1.00 94.50 82 THR A O 1
ATOM 622 N N . ALA A 1 83 ? -5.845 -7.486 14.104 1.00 91.88 83 ALA A N 1
ATOM 623 C CA . ALA A 1 83 ? -5.348 -8.672 14.806 1.00 91.88 83 ALA A CA 1
ATOM 624 C C . ALA A 1 83 ? -5.739 -9.999 14.128 1.00 91.88 83 ALA A C 1
ATOM 626 O O . ALA A 1 83 ? -5.033 -10.998 14.255 1.00 91.88 83 ALA A O 1
ATOM 627 N N . GLU A 1 84 ? -6.832 -10.020 13.361 1.00 89.00 84 GLU A N 1
ATOM 628 C CA . GLU A 1 84 ? -7.254 -11.191 12.581 1.00 89.00 84 GLU A CA 1
ATOM 629 C C . GLU A 1 84 ? -6.546 -11.294 11.222 1.00 89.00 84 GLU A C 1
ATOM 631 O O . GLU A 1 84 ? -6.762 -12.265 10.492 1.00 89.00 84 GLU A O 1
ATOM 636 N N . GLY A 1 85 ? -5.724 -10.305 10.866 1.00 89.00 85 GLY A N 1
ATOM 637 C CA . GLY A 1 85 ? -5.047 -10.219 9.576 1.00 89.00 85 GLY A CA 1
ATOM 638 C C . GLY A 1 85 ? -5.923 -9.676 8.447 1.00 89.00 85 GLY A C 1
ATOM 639 O O . GLY A 1 85 ? -5.558 -9.835 7.288 1.00 89.00 85 GLY A O 1
ATOM 640 N N . ALA A 1 86 ? -7.072 -9.059 8.748 1.00 91.25 86 ALA A N 1
ATOM 641 C CA . ALA A 1 86 ? -7.813 -8.308 7.738 1.00 91.25 86 ALA A CA 1
ATOM 642 C C . ALA A 1 86 ? -7.090 -6.991 7.434 1.00 91.25 86 ALA A C 1
ATOM 644 O O . ALA A 1 86 ? -6.541 -6.365 8.341 1.00 91.25 86 ALA A O 1
ATOM 645 N N . ILE A 1 87 ? -7.133 -6.563 6.177 1.00 91.88 87 ILE A N 1
ATOM 646 C CA . ILE A 1 87 ? -6.532 -5.321 5.696 1.00 91.88 87 ILE A CA 1
ATOM 647 C C . ILE A 1 87 ? -7.647 -4.365 5.278 1.00 91.88 87 ILE A C 1
ATOM 649 O O . ILE A 1 87 ? -8.557 -4.730 4.524 1.00 91.88 87 ILE A O 1
ATOM 653 N N . TYR A 1 88 ? -7.558 -3.132 5.759 1.00 93.56 88 TYR A N 1
ATOM 654 C CA . TYR A 1 88 ? -8.496 -2.057 5.475 1.00 93.56 88 TYR A CA 1
ATOM 655 C C . TYR A 1 88 ? -7.751 -0.799 5.056 1.00 93.56 88 TYR A C 1
ATOM 657 O O . TYR A 1 88 ? -6.630 -0.560 5.489 1.00 93.56 88 TYR A O 1
ATOM 665 N N . GLU A 1 89 ? -8.410 0.026 4.259 1.00 92.62 89 GLU A N 1
ATOM 666 C CA . GLU A 1 89 ? -7.957 1.362 3.897 1.00 92.62 89 GLU A CA 1
ATOM 667 C C . GLU A 1 89 ? -8.859 2.406 4.557 1.00 92.62 89 GLU A C 1
ATOM 669 O O . GLU A 1 89 ? -10.083 2.253 4.596 1.00 92.62 89 GLU A O 1
ATOM 674 N N . VAL A 1 90 ? -8.261 3.476 5.070 1.00 93.00 90 VAL A N 1
ATOM 675 C CA . VAL A 1 90 ? -8.966 4.631 5.622 1.00 93.00 90 VAL A CA 1
ATOM 676 C C . VAL A 1 90 ? -9.499 5.516 4.488 1.00 93.00 90 VAL A C 1
ATOM 678 O O . VAL A 1 90 ? -8.749 6.079 3.690 1.00 93.00 90 VAL A O 1
ATOM 681 N N . VAL A 1 91 ? -10.818 5.697 4.420 1.00 91.75 91 VAL A N 1
ATOM 682 C CA . VAL A 1 91 ? -11.495 6.437 3.343 1.00 91.75 91 VAL A CA 1
ATOM 683 C C . VAL A 1 91 ? -12.187 7.683 3.890 1.00 91.75 91 VAL A C 1
ATOM 685 O O . VAL A 1 91 ? -13.008 7.601 4.800 1.00 91.75 91 VAL A O 1
ATOM 688 N N . GLY A 1 92 ? -11.894 8.843 3.294 1.00 81.62 92 GLY A N 1
ATOM 689 C CA . GLY A 1 92 ? -12.660 10.076 3.498 1.00 81.62 92 GLY A CA 1
ATOM 690 C C . GLY A 1 92 ? -12.576 10.709 4.892 1.00 81.62 92 GLY A C 1
ATOM 691 O O . GLY A 1 92 ? -13.376 11.596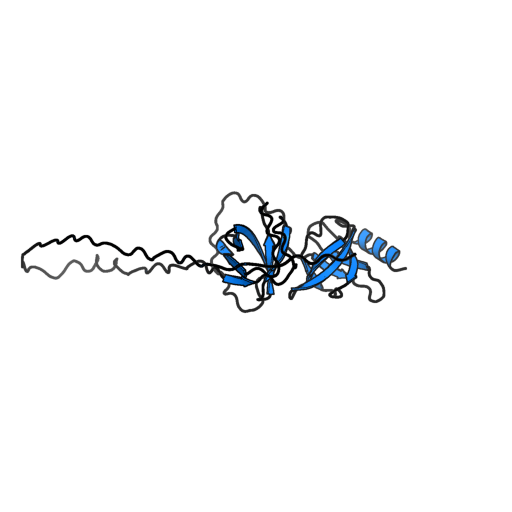 5.184 1.00 81.62 92 GLY A O 1
ATOM 692 N N . SER A 1 93 ? -11.655 10.285 5.763 1.00 70.19 93 SER A N 1
ATOM 693 C CA . SER A 1 93 ? -11.460 10.914 7.073 1.00 70.19 93 SER A CA 1
ATOM 694 C C . SER A 1 93 ? -10.313 11.921 7.075 1.00 70.19 93 SER A C 1
ATOM 696 O O . SER A 1 93 ? -9.228 11.655 6.565 1.00 70.19 93 SER A O 1
ATOM 698 N N . TYR A 1 94 ? -10.557 13.050 7.739 1.00 69.19 94 TYR A N 1
ATOM 699 C CA . TYR A 1 94 ? -9.540 14.014 8.181 1.00 69.19 94 TYR A CA 1
ATOM 700 C C . TYR A 1 94 ? -9.306 13.928 9.700 1.00 69.19 94 TYR A C 1
ATOM 702 O O . TYR A 1 94 ? -8.702 14.814 10.300 1.00 69.19 94 TYR A O 1
ATOM 710 N N . GLU A 1 95 ? -9.829 12.879 10.336 1.00 77.25 95 GLU A N 1
ATOM 711 C CA . GLU A 1 95 ? -9.706 12.660 11.772 1.00 77.25 95 GLU A CA 1
ATOM 712 C C . GLU A 1 95 ? -8.343 12.052 12.082 1.00 77.25 95 GLU A C 1
ATOM 714 O O . GLU A 1 95 ? -8.118 10.859 11.890 1.00 77.25 95 GLU A O 1
ATOM 719 N N . TYR A 1 96 ? -7.439 12.887 12.585 1.00 79.62 96 TYR A N 1
ATOM 720 C CA . TYR A 1 96 ? -6.154 12.431 13.093 1.00 79.62 96 TYR A CA 1
ATOM 721 C C . TYR A 1 96 ? -6.370 11.630 14.386 1.00 79.62 96 TYR A C 1
ATOM 723 O O . TYR A 1 96 ? -6.937 12.138 15.366 1.00 79.62 96 TYR A O 1
ATOM 731 N N . LEU A 1 97 ? -5.958 10.362 14.373 1.00 87.44 97 LEU A N 1
ATOM 732 C CA . LEU A 1 97 ? -6.146 9.431 15.487 1.00 87.44 97 LEU A CA 1
ATOM 733 C C . LEU A 1 97 ? -4.889 9.283 16.347 1.00 87.44 97 LEU A C 1
ATOM 735 O O . LEU A 1 97 ? -5.020 9.284 17.563 1.00 87.44 97 LEU A O 1
ATOM 739 N N . TYR A 1 98 ? -3.704 9.187 15.733 1.00 91.31 98 TYR A N 1
ATOM 740 C CA . TYR A 1 98 ? -2.412 8.913 16.386 1.00 91.31 98 TYR A CA 1
ATOM 741 C C . TYR A 1 98 ? -2.519 7.964 17.590 1.00 91.31 98 TYR A C 1
ATOM 743 O O . TYR A 1 98 ? -2.354 8.367 18.742 1.00 91.31 98 TYR A O 1
ATOM 751 N N . ALA A 1 99 ? -2.796 6.689 17.321 1.00 91.31 99 ALA A N 1
ATOM 752 C CA . ALA A 1 99 ? -2.973 5.680 18.363 1.00 91.31 99 ALA A CA 1
ATOM 753 C C . ALA A 1 99 ? -2.071 4.461 18.135 1.00 91.31 99 ALA A C 1
ATOM 755 O O . ALA A 1 99 ? -1.930 3.974 17.013 1.00 91.31 99 ALA A O 1
ATOM 756 N N . TYR A 1 100 ? -1.471 3.952 19.212 1.00 93.19 100 TYR A N 1
ATOM 757 C CA . TYR A 1 100 ? -0.657 2.736 19.190 1.00 93.19 100 TYR A CA 1
ATOM 758 C C . TYR A 1 100 ? -1.535 1.535 19.519 1.00 93.19 100 TYR A C 1
ATOM 760 O O . TYR A 1 100 ? -2.097 1.461 20.609 1.00 93.19 100 TYR A O 1
ATOM 768 N N . TYR A 1 101 ? -1.641 0.604 18.574 1.00 93.12 101 TYR A N 1
ATOM 769 C CA . TYR A 1 101 ? -2.446 -0.613 18.694 1.00 93.12 101 TYR A CA 1
ATOM 770 C C . TYR A 1 101 ? -3.885 -0.404 19.217 1.00 93.12 101 TYR A C 1
ATOM 772 O O . TYR A 1 101 ? -4.307 -1.108 20.140 1.00 93.12 101 TYR A O 1
ATOM 780 N N . PRO A 1 102 ? -4.658 0.561 18.676 1.00 95.69 102 PRO A N 1
ATOM 781 C CA . PRO A 1 102 ? -5.971 0.887 19.218 1.00 95.69 102 PRO A CA 1
ATOM 782 C C . PRO A 1 102 ? -6.947 -0.288 19.122 1.00 95.69 102 PRO A C 1
ATOM 784 O O . PRO A 1 102 ? -6.969 -1.015 18.124 1.00 95.69 102 PRO A O 1
ATOM 787 N N . GLU A 1 103 ? -7.817 -0.418 20.127 1.00 96.38 103 GLU A N 1
ATOM 788 C CA . GLU A 1 103 ? -9.049 -1.191 19.986 1.00 96.38 103 GLU A CA 1
ATOM 789 C C . GLU A 1 103 ? -10.025 -0.446 19.075 1.00 96.38 103 GLU A C 1
ATOM 791 O O . GLU A 1 103 ? -10.298 0.745 19.250 1.00 96.38 103 GLU A O 1
ATOM 796 N N . VAL A 1 104 ? -10.584 -1.171 18.114 1.00 95.44 104 VAL A N 1
ATOM 797 C CA . VAL A 1 104 ? -11.471 -0.629 17.096 1.00 95.44 104 VAL A CA 1
ATOM 798 C C . VAL A 1 104 ? -12.715 -1.490 16.934 1.00 95.44 104 VAL A C 1
ATOM 800 O O . VAL A 1 104 ? -12.698 -2.708 17.111 1.00 95.44 104 VAL A O 1
ATOM 803 N N . THR A 1 105 ? -13.826 -0.851 16.583 1.00 95.75 105 THR A N 1
ATOM 804 C CA . THR A 1 105 ? -15.050 -1.546 16.164 1.00 95.75 105 THR A CA 1
ATOM 805 C C . THR A 1 105 ? -15.291 -1.263 14.692 1.00 95.75 105 THR A C 1
ATOM 807 O O . THR A 1 105 ? -15.656 -0.147 14.330 1.00 95.75 105 THR A O 1
ATOM 810 N N . ILE A 1 106 ? -15.074 -2.257 13.836 1.00 94.69 106 ILE A N 1
ATOM 811 C CA . ILE A 1 106 ? -15.200 -2.130 12.382 1.00 94.69 106 ILE A CA 1
ATOM 812 C C . ILE A 1 106 ? -16.559 -2.671 11.960 1.00 94.69 106 ILE A C 1
ATOM 814 O O . ILE A 1 106 ? -16.906 -3.805 12.270 1.00 94.69 106 ILE A O 1
ATOM 818 N N . CYS A 1 107 ? -17.319 -1.878 11.214 1.00 93.06 107 CYS A N 1
ATOM 819 C CA . CYS A 1 107 ? -18.591 -2.251 10.610 1.00 93.06 107 CYS A CA 1
ATOM 820 C C . CYS A 1 107 ? -18.441 -2.221 9.076 1.00 93.06 107 CYS A C 1
ATOM 822 O O . CYS A 1 107 ? -18.788 -1.206 8.459 1.00 93.06 107 CYS A O 1
ATOM 824 N N . PRO A 1 108 ? -17.951 -3.301 8.429 1.00 90.44 108 PRO A N 1
ATOM 825 C CA . PRO A 1 108 ? -17.633 -3.293 6.997 1.00 90.44 108 PRO A CA 1
ATOM 826 C C . PRO A 1 108 ? -18.836 -2.947 6.116 1.00 90.44 108 PRO A C 1
ATOM 828 O O . PRO A 1 108 ? -18.719 -2.154 5.189 1.00 90.44 108 PRO A O 1
ATOM 831 N N . ALA A 1 109 ? -20.024 -3.453 6.467 1.00 87.75 109 ALA A N 1
ATOM 832 C CA . ALA A 1 109 ? -21.270 -3.170 5.749 1.00 87.75 109 ALA A CA 1
ATOM 833 C C . ALA A 1 109 ? -21.661 -1.680 5.754 1.00 87.75 109 ALA A C 1
ATOM 835 O O . ALA A 1 109 ? -22.427 -1.234 4.905 1.00 87.75 109 ALA A O 1
ATOM 836 N N . ARG A 1 110 ? -21.145 -0.912 6.721 1.00 89.75 110 ARG A N 1
ATOM 837 C CA . ARG A 1 110 ? -21.377 0.531 6.853 1.00 89.75 110 ARG A CA 1
ATOM 838 C C . ARG A 1 110 ? -20.184 1.360 6.376 1.00 89.75 110 ARG A C 1
ATOM 840 O O . ARG A 1 110 ? -20.282 2.582 6.423 1.00 89.75 110 ARG A O 1
ATOM 847 N N . GLY A 1 111 ? -19.077 0.722 5.982 1.00 91.81 111 GLY A N 1
ATOM 848 C CA . GLY A 1 111 ? -17.827 1.391 5.618 1.00 91.81 111 GLY A CA 1
ATOM 849 C C . GLY A 1 111 ? -17.268 2.271 6.737 1.00 91.81 111 GLY A C 1
ATOM 850 O O . GLY A 1 111 ? -16.756 3.355 6.470 1.00 91.81 111 GLY A O 1
ATOM 851 N N . LYS A 1 112 ? -17.458 1.874 8.003 1.00 93.38 112 LYS A N 1
ATOM 852 C CA . LYS A 1 112 ? -17.110 2.688 9.177 1.00 93.38 112 LYS A CA 1
ATOM 853 C C . LYS A 1 112 ? -16.348 1.887 10.217 1.00 93.38 112 LYS A C 1
ATOM 855 O O . LYS A 1 112 ? -16.628 0.710 10.431 1.00 93.38 112 LYS A O 1
ATOM 860 N N . MET A 1 113 ? -15.443 2.565 10.900 1.00 93.94 113 MET A N 1
ATOM 861 C CA . MET A 1 113 ? -14.695 2.084 12.048 1.00 93.94 113 MET A CA 1
ATOM 862 C C . MET A 1 113 ? -14.836 3.085 13.191 1.00 93.94 113 MET A C 1
ATOM 864 O O . MET A 1 113 ? -14.817 4.292 12.966 1.00 93.94 113 MET A O 1
ATOM 868 N N . LEU A 1 114 ? -14.976 2.590 14.416 1.00 94.50 114 LEU A N 1
ATOM 869 C CA . LEU A 1 114 ? -14.934 3.399 15.626 1.00 94.50 114 LEU A CA 1
ATOM 870 C C . LEU A 1 114 ? -13.594 3.178 16.331 1.00 94.50 114 LEU A C 1
ATOM 872 O O . LEU A 1 114 ? -13.263 2.033 16.634 1.00 94.50 114 LEU A O 1
ATOM 876 N N . VAL A 1 115 ? -12.861 4.256 16.601 1.00 93.69 115 VAL A N 1
ATOM 877 C CA . VAL A 1 115 ? -11.569 4.258 17.302 1.00 93.69 115 VAL A CA 1
ATOM 878 C C . VAL A 1 115 ? -11.630 5.309 18.398 1.00 93.69 115 VAL A C 1
ATOM 880 O O . VAL A 1 115 ? -11.835 6.481 18.098 1.00 93.69 115 VAL A O 1
ATOM 883 N N . GLU A 1 116 ? -11.526 4.900 19.663 1.00 88.75 116 GLU A N 1
ATOM 884 C CA . GLU A 1 116 ? -11.576 5.819 20.820 1.00 88.75 116 GLU A CA 1
ATOM 885 C C . GLU A 1 116 ? -12.783 6.787 20.802 1.00 88.75 116 GLU A C 1
ATOM 887 O O . GLU A 1 116 ? -12.693 7.958 21.160 1.00 88.75 116 GLU A O 1
ATOM 892 N N . GLY A 1 117 ? -13.941 6.311 20.332 1.00 86.62 117 GLY A N 1
ATOM 893 C CA . GLY A 1 117 ? -15.161 7.119 20.202 1.00 86.62 117 GLY A CA 1
ATOM 894 C C . GLY A 1 117 ? -15.231 8.000 18.947 1.00 86.62 117 GLY A C 1
ATOM 895 O O . GLY A 1 117 ? -16.299 8.532 18.645 1.00 86.62 117 GLY A O 1
ATOM 896 N N . LYS A 1 118 ? -14.152 8.105 18.164 1.00 91.44 118 LYS A N 1
ATOM 897 C CA . LYS A 1 118 ? -14.142 8.762 16.850 1.00 91.44 118 LYS A CA 1
ATOM 898 C C . LYS A 1 118 ? -14.571 7.788 15.759 1.00 91.44 118 LYS A C 1
ATOM 900 O O . LYS A 1 118 ? -14.170 6.628 15.757 1.00 91.44 118 LYS A O 1
ATOM 905 N N . THR A 1 119 ? -15.391 8.255 14.820 1.00 92.44 119 THR A N 1
AT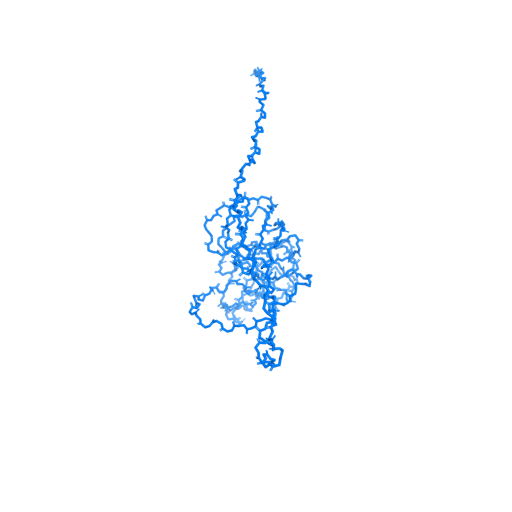OM 906 C CA . THR A 1 119 ? -15.833 7.450 13.671 1.00 92.44 119 THR A CA 1
ATOM 907 C C . THR A 1 119 ? -15.016 7.806 12.436 1.00 92.44 119 THR A C 1
ATOM 909 O O . THR A 1 119 ? -15.026 8.952 12.000 1.00 92.44 119 THR A O 1
ATOM 912 N N . VAL A 1 120 ? -14.372 6.809 11.842 1.00 93.56 120 VAL A N 1
ATOM 913 C CA . VAL A 1 120 ? -13.541 6.913 10.640 1.00 93.56 120 VAL A CA 1
ATOM 914 C C . VAL A 1 120 ? -14.153 6.075 9.518 1.00 93.56 120 VAL A C 1
ATOM 916 O O . VAL A 1 120 ? -14.722 5.011 9.769 1.00 93.56 120 VAL A O 1
ATOM 919 N N . GLY A 1 121 ? -14.092 6.564 8.280 1.00 93.56 121 GLY A N 1
ATOM 920 C CA . GLY A 1 121 ? -14.510 5.794 7.110 1.00 93.56 121 GLY A CA 1
ATOM 921 C C . GLY A 1 121 ? -13.450 4.757 6.750 1.00 93.56 121 GLY A C 1
ATOM 922 O O . GLY A 1 121 ? -12.260 5.059 6.775 1.00 93.56 121 GLY A O 1
ATOM 923 N N . VAL A 1 122 ? -13.863 3.532 6.438 1.00 93.81 122 VAL A N 1
ATOM 924 C CA . VAL A 1 122 ? -12.942 2.453 6.056 1.00 93.81 122 VAL A CA 1
ATOM 925 C C . VAL A 1 122 ? -13.515 1.590 4.942 1.00 93.81 122 VAL 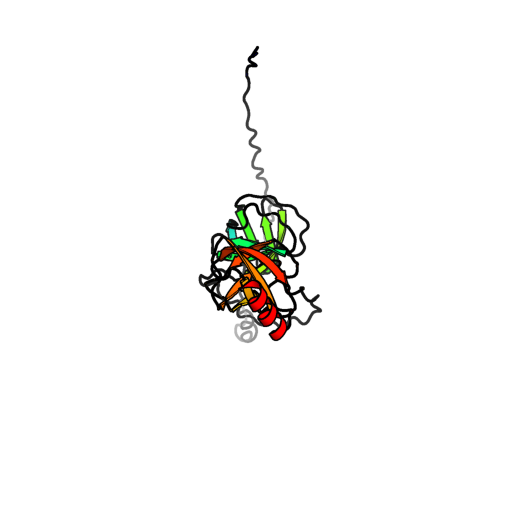A C 1
ATOM 927 O O . VAL A 1 122 ? -14.727 1.377 4.866 1.00 93.81 122 VAL A O 1
ATOM 930 N N . GLN A 1 123 ? -12.634 1.039 4.116 1.00 92.94 123 GLN A N 1
ATOM 931 C CA . GLN A 1 123 ? -12.963 0.075 3.074 1.00 92.94 123 GLN A CA 1
ATOM 932 C C . GLN A 1 123 ? -12.133 -1.196 3.256 1.00 92.94 123 GLN A C 1
ATOM 934 O O . GLN A 1 123 ? -10.935 -1.130 3.513 1.00 92.94 123 GLN A O 1
ATOM 939 N N . ALA A 1 124 ? -12.776 -2.361 3.148 1.00 90.88 124 ALA A N 1
ATOM 940 C CA . ALA A 1 124 ? -12.068 -3.636 3.181 1.00 90.88 124 ALA A CA 1
ATOM 941 C C . ALA A 1 124 ? -11.243 -3.805 1.900 1.00 90.88 124 ALA A C 1
ATOM 943 O O . ALA A 1 124 ? -11.784 -3.695 0.799 1.00 90.88 124 ALA A O 1
ATOM 944 N N . VAL A 1 125 ? -9.958 -4.096 2.074 1.00 90.19 125 VAL A N 1
ATOM 945 C CA . VAL A 1 125 ? -8.996 -4.357 0.998 1.00 90.19 125 VAL A CA 1
ATOM 946 C C . VAL A 1 125 ? -8.780 -5.864 0.873 1.00 90.19 125 VAL A C 1
ATOM 948 O O . VAL A 1 125 ? -8.960 -6.441 -0.195 1.00 90.19 125 VAL A O 1
ATOM 951 N N . GLN A 1 126 ? -8.500 -6.520 2.002 1.00 84.50 126 GLN A N 1
ATOM 952 C CA . GLN A 1 126 ? -8.387 -7.971 2.101 1.00 84.50 126 GLN A CA 1
ATOM 953 C C . GLN A 1 126 ? -9.136 -8.448 3.354 1.00 84.50 126 GLN A C 1
ATOM 955 O O . GLN A 1 126 ? -8.836 -7.991 4.459 1.00 84.50 126 GLN A O 1
ATOM 960 N N . PRO A 1 127 ? -10.128 -9.348 3.239 1.00 79.38 127 PRO A N 1
ATOM 961 C CA . PRO A 1 127 ? -10.775 -9.915 4.416 1.00 79.38 127 PRO A CA 1
ATOM 962 C C . PRO A 1 127 ? -9.800 -10.823 5.178 1.00 79.38 127 PRO A C 1
ATOM 964 O O . PRO A 1 127 ? -8.903 -11.421 4.585 1.00 79.38 127 PRO A O 1
ATOM 967 N N . ALA A 1 128 ? -10.004 -10.983 6.489 1.00 73.25 128 ALA A N 1
ATOM 968 C CA . ALA A 1 128 ? -9.230 -11.945 7.269 1.00 73.25 128 ALA A CA 1
ATOM 969 C C . ALA A 1 128 ? -9.373 -13.354 6.667 1.00 73.25 128 ALA A C 1
ATOM 971 O O . ALA A 1 128 ? -10.479 -13.819 6.385 1.00 73.25 128 ALA A O 1
ATOM 972 N N . SER A 1 129 ? -8.251 -14.062 6.537 1.00 65.50 129 SER A N 1
ATOM 973 C CA . SER A 1 129 ? -8.145 -15.405 5.937 1.00 65.50 129 SER A CA 1
ATOM 974 C C . SER A 1 129 ? -8.964 -16.502 6.664 1.00 65.50 129 SER A C 1
ATOM 976 O O . SER A 1 129 ? -9.084 -17.636 6.198 1.00 65.50 129 SER A O 1
ATOM 978 N N . ARG A 1 130 ? -9.629 -16.197 7.787 1.00 52.78 130 ARG A N 1
ATOM 979 C CA . ARG A 1 130 ? -10.524 -17.142 8.474 1.00 52.78 130 ARG A CA 1
ATOM 980 C C . ARG A 1 130 ? -11.984 -16.903 8.102 1.00 52.78 130 ARG A C 1
ATOM 982 O O . ARG A 1 130 ? -12.616 -16.033 8.683 1.00 52.78 130 ARG A O 1
ATOM 989 N N . ARG A 1 131 ? -12.515 -17.739 7.197 1.00 48.16 131 ARG A N 1
ATOM 990 C CA . ARG A 1 131 ? -13.951 -18.061 7.009 1.00 48.16 131 ARG A CA 1
ATOM 991 C C . ARG A 1 131 ? -14.927 -16.927 7.377 1.00 48.16 131 ARG A C 1
ATOM 993 O O . ARG A 1 131 ? -15.853 -17.149 8.155 1.00 48.16 131 ARG A O 1
ATOM 1000 N N . ALA A 1 132 ? -14.754 -15.727 6.830 1.00 45.19 132 ALA A N 1
ATOM 1001 C CA . ALA A 1 132 ? -15.841 -14.759 6.853 1.00 45.19 132 ALA A CA 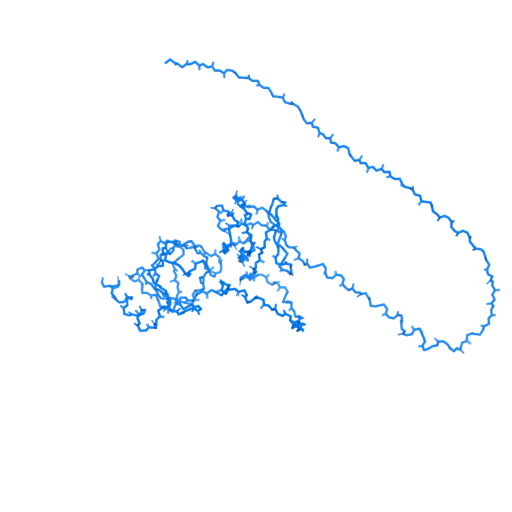1
ATOM 1002 C C . ALA A 1 132 ? -16.955 -15.328 5.955 1.00 45.19 132 ALA A C 1
ATOM 1004 O O . ALA A 1 132 ? -16.662 -15.679 4.807 1.00 45.19 132 ALA A O 1
ATOM 1005 N N . PRO A 1 133 ? -18.200 -15.494 6.441 1.00 43.53 133 PRO A N 1
ATOM 1006 C CA . PRO A 1 133 ? -19.301 -15.888 5.579 1.00 43.53 133 PRO A CA 1
ATOM 1007 C C . PRO A 1 133 ? -19.406 -14.886 4.431 1.00 43.53 133 PRO A C 1
ATOM 1009 O O . PRO A 1 133 ? -19.541 -13.682 4.650 1.00 43.53 133 PRO A O 1
ATOM 1012 N N . LEU A 1 134 ? -19.283 -15.403 3.210 1.00 48.19 134 LEU A N 1
ATOM 1013 C CA . LEU A 1 134 ? -19.495 -14.660 1.978 1.00 48.19 134 LEU A CA 1
ATOM 1014 C C . LEU A 1 134 ? -20.871 -13.969 2.062 1.00 48.19 134 LEU A C 1
ATOM 1016 O O . LEU A 1 134 ? -21.858 -14.664 2.313 1.00 48.19 134 LEU A O 1
ATOM 1020 N N . PRO A 1 135 ? -20.992 -12.653 1.822 1.00 47.28 135 PRO A N 1
ATOM 1021 C CA . PRO A 1 135 ? -22.295 -12.043 1.630 1.00 47.28 135 PRO A CA 1
ATOM 1022 C C . PRO A 1 135 ? -22.796 -12.458 0.243 1.00 47.28 135 PRO A C 1
ATOM 1024 O O . PRO A 1 135 ? -22.537 -11.804 -0.767 1.00 47.28 135 PRO A O 1
ATOM 1027 N N . THR A 1 136 ? -23.477 -13.601 0.174 1.00 49.97 136 THR A N 1
ATOM 1028 C CA . THR A 1 136 ? -24.216 -14.038 -1.011 1.00 49.97 136 THR A CA 1
ATOM 1029 C C . THR A 1 136 ? -25.537 -13.292 -1.082 1.00 49.97 136 THR A C 1
ATOM 1031 O O . THR A 1 136 ? -26.575 -13.898 -0.882 1.00 49.97 136 THR A O 1
ATOM 1034 N N . ASP A 1 137 ? -25.519 -11.994 -1.375 1.00 52.00 137 ASP A N 1
ATOM 1035 C CA . ASP A 1 137 ? -26.737 -11.296 -1.787 1.00 52.00 137 ASP A CA 1
ATOM 1036 C C . ASP A 1 137 ? -26.416 -10.195 -2.798 1.00 52.00 137 ASP A C 1
ATOM 1038 O O . ASP A 1 137 ? -26.123 -9.040 -2.485 1.00 52.00 137 ASP A O 1
ATOM 1042 N N . LYS A 1 138 ? -26.489 -10.581 -4.075 1.00 52.06 138 LYS A N 1
ATOM 1043 C CA . LYS A 1 138 ? -26.506 -9.664 -5.214 1.00 52.06 138 LYS A CA 1
ATOM 1044 C C . LYS A 1 138 ? -27.862 -8.952 -5.254 1.00 52.06 138 LYS A C 1
ATOM 1046 O O . LYS A 1 138 ? -28.763 -9.384 -5.968 1.00 52.06 138 LYS A O 1
ATOM 1051 N N . LYS A 1 139 ? -28.002 -7.824 -4.554 1.00 52.78 139 LYS A N 1
ATOM 1052 C CA . LYS A 1 139 ? -29.026 -6.822 -4.889 1.00 52.78 139 LYS A CA 1
ATOM 1053 C C . LYS A 1 139 ? -28.386 -5.666 -5.649 1.00 52.78 139 LYS A C 1
ATOM 1055 O O . LYS A 1 139 ? -27.632 -4.865 -5.110 1.00 52.78 139 LYS A O 1
ATOM 1060 N N . LYS A 1 140 ? -28.709 -5.633 -6.941 1.00 52.72 140 LYS A N 1
ATOM 1061 C CA . LYS A 1 140 ? -28.399 -4.594 -7.921 1.00 52.72 140 LYS A CA 1
ATOM 1062 C C . LYS A 1 140 ? -29.010 -3.261 -7.463 1.00 52.72 140 LYS A C 1
ATOM 1064 O O . LYS A 1 140 ? -30.185 -3.010 -7.709 1.00 52.72 140 LYS A O 1
ATOM 1069 N N . ALA A 1 141 ? -28.228 -2.436 -6.770 1.00 45.41 141 ALA A N 1
ATOM 1070 C CA . ALA A 1 141 ? -28.559 -1.040 -6.510 1.00 45.41 141 ALA A CA 1
ATOM 1071 C C . ALA A 1 141 ? -27.853 -0.178 -7.561 1.00 45.41 141 ALA A C 1
ATOM 1073 O O . ALA A 1 141 ? -26.665 0.122 -7.469 1.00 45.41 141 ALA A O 1
ATOM 1074 N N . GLU A 1 142 ? -28.600 0.151 -8.608 1.00 49.09 142 GLU A N 1
ATOM 1075 C CA . GLU A 1 142 ? -28.207 1.090 -9.649 1.00 49.09 142 GLU A CA 1
ATOM 1076 C C . GLU A 1 142 ? -28.467 2.499 -9.101 1.00 49.09 142 GLU A C 1
ATOM 1078 O O . GLU A 1 142 ? -29.601 2.963 -9.024 1.00 49.09 142 GLU A O 1
ATOM 1083 N N . GLY A 1 143 ? -27.411 3.142 -8.609 1.00 41.94 143 GLY A N 1
ATOM 1084 C CA . GLY A 1 143 ? -27.469 4.472 -8.017 1.00 41.94 143 GLY A CA 1
ATOM 1085 C C . GLY A 1 143 ? -26.079 5.082 -8.024 1.00 41.94 143 GLY A C 1
ATOM 1086 O O . GLY A 1 143 ? -25.270 4.763 -7.164 1.00 41.94 143 GLY A O 1
ATOM 1087 N N . ARG A 1 144 ? -25.815 5.885 -9.062 1.00 53.75 144 ARG A N 1
ATOM 1088 C CA . ARG A 1 144 ? -24.683 6.805 -9.275 1.00 53.75 144 ARG A CA 1
ATOM 1089 C C . ARG A 1 144 ? -23.580 6.729 -8.204 1.00 53.75 144 ARG A C 1
ATOM 1091 O O . ARG A 1 144 ? -23.523 7.554 -7.300 1.00 53.75 144 ARG A O 1
ATOM 1098 N N . GLN A 1 145 ? -22.704 5.736 -8.340 1.00 42.88 145 GLN A N 1
ATOM 1099 C CA . GLN A 1 145 ? -21.478 5.640 -7.560 1.00 42.88 145 GLN A CA 1
ATOM 1100 C C . GLN A 1 145 ? -20.483 6.666 -8.099 1.00 42.88 145 GLN A C 1
ATOM 1102 O O . GLN A 1 145 ? -20.038 6.580 -9.245 1.00 42.88 145 GLN A O 1
ATOM 1107 N N . GLU A 1 146 ? -20.140 7.640 -7.265 1.00 48.75 146 GLU A N 1
ATOM 1108 C CA . GLU A 1 146 ? -18.844 8.302 -7.341 1.00 48.75 146 GLU A CA 1
ATOM 1109 C C . GLU A 1 146 ? -17.796 7.188 -7.339 1.00 48.75 146 GLU A C 1
ATOM 1111 O O . GLU A 1 146 ? -17.707 6.431 -6.375 1.00 48.75 146 GLU A O 1
ATOM 1116 N N . LYS A 1 147 ? -17.112 7.000 -8.473 1.00 34.28 147 LYS A N 1
ATOM 1117 C CA . LYS A 1 147 ? -16.092 5.968 -8.673 1.00 34.28 147 LYS A CA 1
ATOM 1118 C C . LYS A 1 147 ? -15.062 6.127 -7.548 1.00 34.28 147 LYS A C 1
ATOM 1120 O O . LYS A 1 147 ? -14.311 7.101 -7.606 1.00 34.28 147 LYS A O 1
ATOM 1125 N N . PRO A 1 148 ? -15.007 5.225 -6.549 1.00 45.66 148 PRO A N 1
ATOM 1126 C CA . PRO A 1 148 ? -13.943 5.265 -5.562 1.00 45.66 148 PRO A CA 1
ATOM 1127 C C . PRO A 1 148 ? -12.648 5.128 -6.357 1.00 45.66 148 PRO A C 1
ATOM 1129 O O . PRO A 1 148 ? -12.501 4.184 -7.142 1.00 45.66 148 PRO A O 1
ATOM 1132 N N . GLN A 1 149 ? -11.774 6.131 -6.281 1.00 44.56 149 GLN A N 1
ATOM 1133 C CA . GLN A 1 149 ? -10.470 6.056 -6.923 1.00 44.56 149 GLN A CA 1
ATOM 1134 C C . GLN A 1 149 ? -9.778 4.807 -6.381 1.00 44.56 149 GLN A C 1
ATOM 1136 O O . GLN A 1 149 ? -9.626 4.637 -5.180 1.00 44.56 149 GLN A O 1
ATOM 1141 N N . ALA A 1 150 ? -9.488 3.886 -7.295 1.00 47.19 150 ALA A N 1
ATOM 1142 C CA . ALA A 1 150 ? -9.024 2.547 -7.002 1.00 47.19 150 ALA A CA 1
ATOM 1143 C C . ALA A 1 150 ? -7.601 2.577 -6.422 1.00 47.19 150 ALA A C 1
ATOM 1145 O O . ALA A 1 150 ? -6.629 2.475 -7.164 1.00 47.19 150 ALA A O 1
ATOM 1146 N N . SER A 1 151 ? -7.499 2.699 -5.103 1.00 57.25 151 SER A N 1
ATOM 1147 C CA . SER A 1 151 ? -6.337 2.305 -4.293 1.00 57.25 151 SER A CA 1
ATOM 1148 C C . SER A 1 151 ? -6.516 0.922 -3.649 1.00 57.25 151 SER A C 1
ATOM 1150 O O . SER A 1 151 ? -5.575 0.389 -3.074 1.00 57.25 151 SER A O 1
ATOM 1152 N N . ALA A 1 152 ? -7.687 0.294 -3.812 1.00 65.56 152 ALA A N 1
ATOM 1153 C CA . ALA A 1 152 ? -8.030 -0.946 -3.112 1.00 65.56 152 ALA A CA 1
ATOM 1154 C C . ALA A 1 152 ? -7.477 -2.243 -3.742 1.00 65.56 152 ALA A C 1
ATOM 1156 O O . ALA A 1 152 ? -7.503 -3.283 -3.090 1.00 65.56 152 ALA A O 1
ATOM 1157 N N . ALA A 1 153 ? -7.021 -2.233 -5.000 1.00 82.00 153 ALA A N 1
ATOM 1158 C CA . ALA A 1 153 ? -6.431 -3.428 -5.612 1.00 82.00 153 ALA A CA 1
ATOM 1159 C C . ALA A 1 153 ? -4.917 -3.463 -5.339 1.00 82.00 153 ALA A C 1
ATOM 1161 O O . ALA A 1 153 ? -4.258 -2.451 -5.594 1.00 82.00 153 ALA A O 1
ATOM 1162 N N . PRO A 1 154 ? -4.352 -4.590 -4.864 1.00 91.56 154 PRO A N 1
ATOM 1163 C CA . PRO A 1 154 ? -2.910 -4.696 -4.680 1.00 91.56 154 PRO A CA 1
ATOM 1164 C C . PRO A 1 154 ? -2.192 -4.579 -6.024 1.00 91.56 154 PRO A C 1
ATOM 1166 O O . PRO A 1 154 ? -2.700 -5.045 -7.049 1.00 91.56 154 PRO A O 1
ATOM 1169 N N . ILE A 1 155 ? -0.980 -4.025 -6.015 1.00 95.19 155 ILE A N 1
ATOM 1170 C CA . ILE A 1 155 ? -0.056 -4.245 -7.133 1.00 95.19 155 ILE A CA 1
ATOM 1171 C C . ILE A 1 155 ? 0.610 -5.610 -6.947 1.00 95.19 155 ILE A C 1
ATOM 1173 O O . ILE A 1 155 ? 0.878 -6.013 -5.821 1.00 95.19 155 ILE A O 1
ATOM 1177 N N . THR A 1 156 ? 0.862 -6.342 -8.027 1.00 97.62 156 THR A N 1
ATOM 1178 C CA . THR A 1 156 ? 1.399 -7.712 -7.954 1.00 97.62 156 THR A CA 1
ATOM 1179 C C . THR A 1 156 ? 2.846 -7.750 -8.415 1.00 97.62 156 THR A C 1
ATOM 1181 O O . THR A 1 156 ? 3.154 -7.295 -9.515 1.00 97.62 156 THR A O 1
ATOM 1184 N N . VAL A 1 157 ? 3.747 -8.336 -7.629 1.00 98.12 157 VAL A N 1
ATOM 1185 C CA . VAL A 1 157 ? 5.153 -8.505 -8.022 1.00 98.12 157 VAL A CA 1
ATOM 1186 C C . VAL A 1 157 ? 5.250 -9.439 -9.229 1.00 98.12 157 VAL A C 1
ATOM 1188 O O . VAL A 1 157 ? 4.874 -10.610 -9.171 1.00 98.12 157 VAL A O 1
ATOM 1191 N N . LEU A 1 158 ? 5.796 -8.948 -10.341 1.00 98.12 158 LEU A N 1
ATOM 1192 C CA . LEU A 1 158 ? 5.930 -9.723 -11.576 1.00 98.12 158 LEU A CA 1
ATOM 1193 C C . LEU A 1 158 ? 7.330 -10.278 -11.797 1.00 98.12 158 LEU A C 1
ATOM 1195 O O . LEU A 1 158 ? 7.474 -11.388 -12.319 1.00 98.12 158 LEU A O 1
ATOM 1199 N N . LEU A 1 159 ? 8.355 -9.495 -11.461 1.00 97.88 159 LEU A N 1
ATOM 1200 C CA . LEU A 1 159 ? 9.745 -9.838 -11.725 1.00 97.88 159 LEU A CA 1
ATOM 1201 C C . LEU A 1 159 ? 10.634 -9.374 -10.578 1.00 97.88 159 LEU A C 1
ATOM 1203 O O . LEU A 1 159 ? 10.726 -8.178 -10.321 1.00 97.88 159 LEU A O 1
ATOM 1207 N N . ARG A 1 160 ? 11.338 -10.329 -9.968 1.00 97.06 160 ARG A N 1
ATOM 1208 C CA . ARG A 1 160 ? 12.322 -10.137 -8.901 1.00 97.06 160 ARG A CA 1
ATOM 1209 C C . ARG A 1 160 ? 13.656 -10.738 -9.342 1.00 97.06 160 ARG A C 1
ATOM 1211 O O . ARG A 1 160 ? 13.695 -11.885 -9.790 1.00 97.06 160 ARG A O 1
ATOM 1218 N N . VAL A 1 161 ? 14.745 -9.979 -9.224 1.00 96.38 161 VAL A N 1
ATOM 1219 C CA . VAL A 1 161 ? 16.109 -10.446 -9.517 1.00 96.38 161 VAL A CA 1
ATOM 1220 C C . VAL A 1 161 ? 16.843 -10.640 -8.193 1.00 96.38 161 VAL A C 1
ATOM 1222 O O . VAL A 1 161 ? 17.137 -9.665 -7.521 1.00 96.38 161 VAL A O 1
ATOM 1225 N N . ARG A 1 162 ? 17.159 -11.885 -7.811 1.00 91.44 162 ARG A N 1
ATOM 1226 C CA . ARG A 1 162 ? 17.687 -12.216 -6.466 1.00 91.44 162 ARG A CA 1
ATOM 1227 C C . ARG A 1 162 ? 18.943 -11.444 -6.031 1.00 91.44 162 ARG A C 1
ATOM 1229 O O . ARG A 1 162 ? 19.198 -11.355 -4.841 1.00 91.44 162 ARG A O 1
ATOM 1236 N N . SER A 1 163 ? 19.736 -10.932 -6.969 1.00 94.44 163 SER A N 1
ATOM 1237 C CA . SER A 1 163 ? 20.983 -10.205 -6.694 1.00 94.44 163 SER A CA 1
ATOM 1238 C C . SER A 1 163 ? 20.853 -8.678 -6.755 1.00 94.44 163 SER A C 1
ATOM 1240 O O . SER A 1 163 ? 21.871 -7.998 -6.786 1.00 94.44 163 SER A O 1
ATOM 1242 N N . CYS A 1 164 ? 19.641 -8.137 -6.863 1.00 97.31 164 CYS A N 1
ATOM 1243 C CA . CYS A 1 164 ? 19.401 -6.710 -7.065 1.00 97.31 164 CYS A CA 1
ATOM 1244 C C . CYS A 1 164 ? 18.191 -6.274 -6.254 1.00 97.31 164 CYS A C 1
ATOM 1246 O O . CYS A 1 164 ? 17.172 -6.938 -6.340 1.00 97.31 164 CYS A O 1
ATOM 1248 N N . ASP A 1 165 ? 18.236 -5.164 -5.527 1.00 97.94 165 ASP A N 1
ATOM 1249 C CA . ASP A 1 165 ? 17.100 -4.750 -4.687 1.00 97.94 165 ASP A CA 1
ATOM 1250 C C . ASP A 1 165 ? 15.904 -4.213 -5.491 1.00 97.94 165 ASP A C 1
ATOM 1252 O O . ASP A 1 165 ? 14.802 -4.071 -4.961 1.00 97.94 165 ASP A O 1
ATOM 1256 N N . TYR A 1 166 ? 16.091 -3.975 -6.793 1.00 98.44 166 TYR A N 1
ATOM 1257 C CA . TYR A 1 166 ? 15.033 -3.532 -7.692 1.00 98.44 166 TYR A CA 1
ATOM 1258 C C . TYR A 1 166 ? 14.174 -4.689 -8.219 1.00 98.44 166 TYR A C 1
ATOM 1260 O O . TYR A 1 166 ? 14.648 -5.789 -8.526 1.00 98.44 166 TYR A O 1
ATOM 1268 N N . PHE A 1 167 ? 12.883 -4.416 -8.383 1.00 98.56 167 PHE A N 1
ATOM 1269 C CA . PHE A 1 167 ? 11.900 -5.343 -8.931 1.00 98.56 167 PHE A CA 1
ATOM 1270 C C . PHE A 1 167 ? 10.767 -4.601 -9.651 1.00 98.56 167 PHE A C 1
ATOM 1272 O O . PHE A 1 167 ? 10.620 -3.382 -9.543 1.00 98.56 167 PHE A O 1
ATOM 1279 N N . ILE A 1 168 ? 9.981 -5.348 -10.431 1.00 98.56 168 ILE A N 1
ATOM 1280 C CA . ILE A 1 168 ? 8.833 -4.817 -11.174 1.00 98.56 168 ILE A CA 1
ATOM 1281 C C . ILE A 1 168 ? 7.543 -5.398 -10.611 1.00 98.56 168 ILE A C 1
ATOM 1283 O O . ILE A 1 168 ? 7.426 -6.618 -10.454 1.00 98.56 168 ILE A O 1
ATOM 1287 N N . ALA A 1 169 ? 6.555 -4.533 -10.405 1.00 98.44 169 ALA A N 1
ATOM 1288 C CA . ALA A 1 169 ? 5.189 -4.911 -10.062 1.00 98.44 169 ALA A CA 1
ATOM 1289 C C . ALA A 1 169 ? 4.177 -4.390 -11.100 1.00 98.44 169 ALA A C 1
ATOM 1291 O O . ALA A 1 169 ? 4.407 -3.371 -11.753 1.00 98.44 169 ALA A O 1
ATOM 1292 N N . ASP A 1 170 ? 3.073 -5.115 -11.265 1.00 97.81 170 ASP A N 1
ATOM 1293 C CA . ASP A 1 170 ? 1.922 -4.740 -12.089 1.00 97.81 170 ASP A CA 1
ATOM 1294 C C . ASP A 1 170 ? 0.888 -4.019 -11.239 1.00 97.81 170 ASP A C 1
ATOM 1296 O O . ASP A 1 170 ? 0.485 -4.542 -10.200 1.00 97.81 170 ASP A O 1
ATOM 1300 N N . GLY A 1 171 ? 0.436 -2.849 -11.672 1.00 95.94 171 GLY A N 1
ATOM 1301 C CA . GLY A 1 171 ? -0.585 -2.101 -10.960 1.00 95.94 171 GLY A CA 1
ATOM 1302 C C . GLY A 1 171 ? -1.593 -1.433 -11.890 1.00 95.94 171 GLY A C 1
ATOM 1303 O O . GLY A 1 171 ? -1.479 -1.483 -13.114 1.00 95.94 171 GLY A O 1
ATOM 1304 N N . PRO A 1 172 ? -2.606 -0.762 -11.320 1.00 91.69 172 PRO A N 1
ATOM 1305 C CA . PRO A 1 172 ? -3.779 -0.299 -12.064 1.00 91.69 172 PRO A CA 1
ATOM 1306 C C . PRO A 1 172 ? -3.473 0.755 -13.137 1.00 91.69 172 PRO A C 1
ATOM 1308 O O . PRO A 1 172 ? -4.295 0.985 -14.023 1.00 91.69 172 PRO A O 1
ATOM 1311 N N . GLN A 1 173 ? -2.317 1.417 -13.056 1.00 92.00 173 GLN A N 1
ATOM 1312 C CA . GLN A 1 173 ? -1.911 2.480 -13.977 1.00 92.00 173 GLN A CA 1
ATOM 1313 C C . GLN A 1 173 ? -0.726 2.090 -14.878 1.00 92.00 173 GLN A C 1
ATOM 1315 O O . GLN A 1 173 ? -0.249 2.930 -15.637 1.00 92.00 173 GLN A O 1
ATOM 1320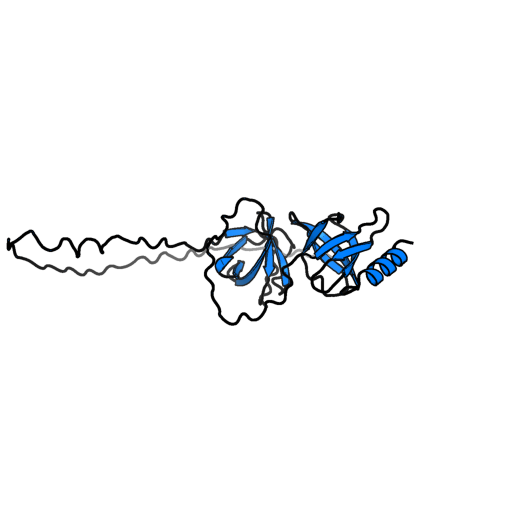 N N . GLY A 1 174 ? -0.249 0.843 -14.808 1.00 96.19 174 GLY A N 1
ATOM 1321 C CA . GLY A 1 174 ? 0.914 0.350 -15.549 1.00 96.19 174 GLY A CA 1
ATOM 1322 C C . GLY A 1 174 ? 1.920 -0.357 -14.644 1.00 96.19 174 GLY A C 1
ATOM 1323 O O . GLY A 1 174 ? 1.595 -0.777 -13.535 1.00 96.19 174 GLY A O 1
ATOM 1324 N N . TYR A 1 175 ? 3.158 -0.473 -15.120 1.00 98.25 175 TYR A N 1
ATOM 1325 C CA . TYR A 1 175 ? 4.228 -1.134 -14.379 1.00 98.25 175 TYR A CA 1
ATOM 1326 C C . TYR A 1 175 ? 4.907 -0.167 -13.406 1.00 98.25 175 TYR A C 1
ATOM 1328 O O . TYR A 1 175 ? 5.092 1.017 -13.702 1.00 98.25 175 TYR A O 1
ATOM 1336 N N . TYR A 1 176 ? 5.299 -0.701 -12.256 1.00 98.38 176 TYR A N 1
ATOM 1337 C CA . TYR A 1 176 ? 6.009 -0.001 -11.193 1.00 98.38 176 TYR A CA 1
ATOM 1338 C C . TYR A 1 176 ? 7.433 -0.539 -11.123 1.00 98.38 176 TYR A C 1
ATOM 1340 O O . TYR A 1 176 ? 7.632 -1.753 -11.177 1.00 98.38 176 TYR A O 1
ATOM 1348 N N . LEU A 1 177 ? 8.408 0.358 -10.997 1.00 98.50 177 LEU A N 1
ATOM 1349 C CA . LEU A 1 177 ? 9.790 0.033 -10.670 1.00 98.50 177 LEU A CA 1
ATOM 1350 C C . LEU A 1 177 ? 10.026 0.393 -9.203 1.00 98.50 177 LEU A C 1
ATOM 1352 O O . LEU A 1 177 ? 9.926 1.557 -8.809 1.00 98.50 177 LEU A O 1
ATOM 1356 N N . LEU A 1 178 ? 10.315 -0.626 -8.406 1.00 98.50 178 LEU A N 1
ATOM 1357 C CA . LEU A 1 178 ? 10.374 -0.540 -6.953 1.00 98.50 178 LEU A CA 1
ATOM 1358 C C . LEU A 1 178 ? 11.739 -1.025 -6.479 1.00 98.50 178 LEU A C 1
ATOM 1360 O O . LEU A 1 178 ? 12.286 -1.959 -7.059 1.00 98.50 178 LEU A O 1
ATOM 1364 N N . GLU A 1 179 ? 12.257 -0.416 -5.420 1.00 98.38 179 GLU A N 1
ATOM 1365 C CA . GLU A 1 179 ? 13.463 -0.857 -4.717 1.00 98.38 179 GLU A CA 1
ATOM 1366 C C . GLU A 1 179 ? 13.086 -1.312 -3.304 1.00 98.38 179 GLU A C 1
ATOM 1368 O O . GLU A 1 179 ? 12.351 -0.621 -2.590 1.00 98.38 179 GLU A O 1
ATOM 1373 N N . TRP A 1 180 ? 13.562 -2.489 -2.906 1.00 98.06 180 TRP A N 1
ATOM 1374 C CA . TRP A 1 180 ? 13.357 -3.034 -1.569 1.00 98.06 180 TRP A CA 1
ATOM 1375 C C . TRP A 1 180 ? 14.342 -2.420 -0.568 1.00 98.06 180 TRP A C 1
ATOM 1377 O O . TRP A 1 180 ? 15.542 -2.395 -0.811 1.00 98.06 180 TRP A O 1
ATOM 1387 N N . TYR A 1 181 ? 13.836 -1.944 0.574 1.00 97.44 181 TYR A N 1
ATOM 1388 C CA . TYR A 1 181 ? 14.647 -1.316 1.630 1.00 97.44 181 TYR A CA 1
ATOM 1389 C C . TYR A 1 181 ? 14.547 -2.016 2.992 1.00 97.44 181 TYR A C 1
ATOM 1391 O O . TYR A 1 181 ? 15.212 -1.600 3.942 1.00 97.44 181 TYR A O 1
ATOM 1399 N N . GLY A 1 182 ? 13.721 -3.056 3.124 1.00 96.38 182 GLY A N 1
ATOM 1400 C CA . GLY A 1 182 ? 13.621 -3.842 4.352 1.00 96.38 182 GLY A CA 1
ATOM 1401 C C . GLY A 1 182 ? 12.237 -4.432 4.613 1.00 96.38 182 GLY A C 1
ATOM 1402 O O . GLY A 1 182 ? 11.260 -4.125 3.929 1.00 96.38 182 GLY A O 1
ATOM 1403 N N . GLY A 1 183 ? 12.162 -5.268 5.651 1.00 96.12 183 GLY A N 1
ATOM 1404 C CA . GLY A 1 183 ? 10.963 -6.031 6.003 1.00 96.12 183 GLY A CA 1
ATOM 1405 C C . GLY A 1 183 ? 10.883 -7.343 5.224 1.00 96.12 183 GLY A C 1
ATOM 1406 O O . GLY A 1 183 ? 11.897 -8.019 5.054 1.00 96.12 183 GLY A O 1
ATOM 1407 N N . HIS A 1 184 ? 9.686 -7.712 4.773 1.00 95.81 184 HIS A N 1
ATOM 1408 C CA . HIS A 1 184 ? 9.472 -8.884 3.916 1.00 95.81 184 HIS A CA 1
ATOM 1409 C C . HIS A 1 184 ? 10.104 -8.682 2.529 1.00 95.81 184 HIS A C 1
ATOM 1411 O O . HIS A 1 184 ? 9.917 -7.625 1.917 1.00 95.81 184 HIS A O 1
ATOM 1417 N N . ASP A 1 185 ? 10.887 -9.666 2.073 1.00 96.44 185 ASP A N 1
ATOM 1418 C CA . ASP A 1 185 ? 11.517 -9.683 0.743 1.00 96.44 185 ASP A CA 1
ATOM 1419 C C . ASP A 1 185 ? 10.466 -10.110 -0.295 1.00 96.44 185 ASP A C 1
ATOM 1421 O O . ASP A 1 185 ? 9.915 -11.204 -0.165 1.00 96.44 185 ASP A O 1
ATOM 1425 N N . PRO A 1 186 ? 10.142 -9.260 -1.285 1.00 96.94 186 PRO A N 1
ATOM 1426 C CA . PRO A 1 186 ? 9.054 -9.517 -2.218 1.00 96.94 186 PRO A CA 1
ATOM 1427 C C . PRO A 1 186 ? 9.360 -10.687 -3.155 1.00 96.94 186 PRO A C 1
ATOM 1429 O O . PRO A 1 186 ? 10.322 -10.649 -3.931 1.00 96.94 186 PRO A O 1
ATOM 1432 N N . ASP A 1 187 ? 8.467 -11.672 -3.175 1.00 96.88 187 ASP A N 1
ATOM 1433 C CA . ASP A 1 187 ? 8.488 -12.776 -4.123 1.00 96.88 187 ASP A CA 1
ATOM 1434 C C . ASP A 1 187 ? 7.536 -12.531 -5.298 1.00 96.88 187 ASP A C 1
ATOM 1436 O O . ASP A 1 187 ? 6.572 -11.767 -5.240 1.00 96.88 187 ASP A O 1
ATOM 1440 N N . ARG A 1 188 ? 7.808 -13.193 -6.427 1.00 97.44 188 ARG A N 1
ATOM 1441 C CA . ARG A 1 188 ? 6.926 -13.118 -7.597 1.00 97.44 188 ARG A CA 1
ATOM 1442 C C . ARG A 1 188 ? 5.539 -13.660 -7.244 1.00 97.44 188 ARG A C 1
ATOM 1444 O O . ARG A 1 188 ? 5.407 -14.833 -6.909 1.00 97.44 188 ARG A O 1
ATOM 1451 N N . GLY A 1 189 ? 4.515 -12.848 -7.481 1.00 96.69 189 GLY A N 1
ATOM 1452 C CA . GLY A 1 189 ? 3.120 -13.155 -7.179 1.00 96.69 189 GLY A CA 1
ATOM 1453 C C . GLY A 1 189 ? 2.599 -12.477 -5.915 1.00 96.69 189 GLY A C 1
ATOM 1454 O O . GLY A 1 189 ? 1.384 -12.453 -5.744 1.00 96.69 189 GLY A O 1
ATOM 1455 N N . ASP A 1 190 ? 3.469 -11.890 -5.091 1.00 96.94 190 ASP A N 1
ATOM 1456 C CA . ASP A 1 190 ? 3.048 -11.181 -3.883 1.00 96.94 190 ASP A CA 1
ATOM 1457 C C . ASP A 1 190 ? 2.208 -9.947 -4.241 1.00 96.94 190 ASP A C 1
ATOM 1459 O O . ASP A 1 190 ? 2.599 -9.131 -5.087 1.00 96.94 190 ASP A O 1
ATOM 1463 N N . GLY A 1 191 ? 1.056 -9.798 -3.586 1.00 95.75 191 GLY A N 1
ATOM 1464 C CA . GLY A 1 191 ? 0.256 -8.582 -3.593 1.00 95.75 191 GLY A CA 1
ATOM 1465 C C . GLY A 1 191 ? 0.794 -7.564 -2.592 1.00 95.75 191 GLY A C 1
ATOM 1466 O O . GLY A 1 191 ? 1.035 -7.891 -1.432 1.00 95.75 191 GLY A O 1
ATOM 1467 N N . ILE A 1 192 ? 0.969 -6.323 -3.043 1.00 96.31 192 ILE A N 1
ATOM 1468 C CA . ILE A 1 192 ? 1.462 -5.196 -2.247 1.00 96.31 192 ILE A CA 1
ATOM 1469 C C . ILE A 1 192 ? 0.350 -4.156 -2.120 1.00 96.31 192 ILE A C 1
ATOM 1471 O O . ILE A 1 192 ? -0.177 -3.656 -3.118 1.00 96.31 192 ILE A O 1
ATOM 1475 N N . TYR A 1 193 ? 0.040 -3.797 -0.880 1.00 93.50 193 TYR A N 1
ATOM 1476 C CA . TYR A 1 193 ? -0.963 -2.816 -0.498 1.00 93.50 193 TYR A CA 1
ATOM 1477 C C . TYR A 1 193 ? -0.279 -1.564 0.062 1.00 93.50 193 TYR A C 1
ATOM 1479 O O . TYR A 1 193 ? 0.569 -1.644 0.953 1.00 93.50 193 TYR A O 1
ATOM 1487 N N . GLY A 1 194 ? -0.664 -0.393 -0.443 1.00 90.50 194 GLY A N 1
ATOM 1488 C CA . GLY A 1 194 ? -0.231 0.900 0.082 1.00 90.50 194 GLY A CA 1
ATOM 1489 C C . GLY A 1 194 ? -0.467 2.041 -0.906 1.00 90.50 194 GLY A C 1
ATOM 1490 O O . GLY A 1 194 ? -0.983 1.846 -2.007 1.00 90.50 194 GLY A O 1
ATOM 1491 N N . GLN A 1 195 ? -0.036 3.248 -0.538 1.00 89.38 195 GLN A N 1
ATOM 1492 C CA . GLN A 1 195 ? -0.091 4.421 -1.418 1.00 89.38 195 GLN A CA 1
ATOM 1493 C C . GLN A 1 195 ? 1.055 4.401 -2.435 1.00 89.38 195 GLN A C 1
ATOM 1495 O O . GLN A 1 195 ? 2.064 5.093 -2.280 1.00 89.38 195 GLN A O 1
ATOM 1500 N N . LEU A 1 196 ? 0.898 3.587 -3.479 1.00 91.75 196 LEU A N 1
ATOM 1501 C CA . LEU A 1 196 ? 1.972 3.302 -4.432 1.00 91.75 196 LE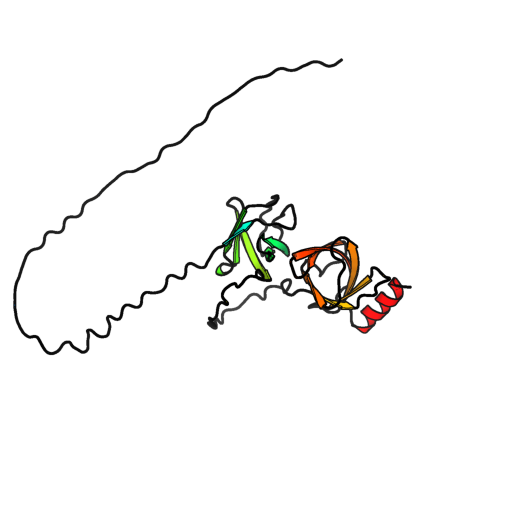U A CA 1
ATOM 1502 C C . LEU A 1 196 ? 1.993 4.246 -5.648 1.00 91.75 196 LEU A C 1
ATOM 1504 O O . LEU A 1 196 ? 2.933 4.236 -6.428 1.00 91.75 196 LEU A O 1
ATOM 1508 N N . GLY A 1 197 ? 0.997 5.121 -5.799 1.00 89.75 197 GLY A N 1
ATOM 1509 C CA . GLY A 1 197 ? 0.890 6.072 -6.918 1.00 89.75 197 GLY A CA 1
ATOM 1510 C C . GLY A 1 197 ? 1.743 7.343 -6.801 1.00 89.75 197 GLY A C 1
ATOM 1511 O O . GLY A 1 197 ? 1.389 8.357 -7.391 1.00 89.75 197 GLY A O 1
ATOM 1512 N N . THR A 1 198 ? 2.811 7.344 -5.998 1.00 92.00 198 THR A N 1
ATOM 1513 C CA . THR A 1 198 ? 3.668 8.526 -5.782 1.00 92.00 198 THR A CA 1
ATOM 1514 C C . THR A 1 198 ? 5.101 8.110 -5.473 1.00 92.00 198 THR A C 1
ATOM 1516 O O . THR A 1 198 ? 5.294 7.159 -4.721 1.00 92.00 198 THR A O 1
ATOM 1519 N N . TYR A 1 199 ? 6.083 8.868 -5.959 1.00 95.50 199 TYR A N 1
ATOM 1520 C CA . TYR A 1 199 ? 7.506 8.629 -5.702 1.00 95.50 199 TYR A CA 1
ATOM 1521 C C . TYR A 1 199 ? 7.882 8.641 -4.211 1.00 95.50 199 TYR A C 1
ATOM 1523 O O . TYR A 1 199 ? 7.225 9.286 -3.388 1.00 95.50 199 TYR A O 1
ATOM 1531 N N . GLY A 1 200 ? 9.005 7.992 -3.892 1.00 96.50 200 GLY A N 1
ATOM 1532 C CA . GLY A 1 200 ? 9.634 8.036 -2.572 1.00 96.50 200 GLY A CA 1
ATOM 1533 C C . GLY A 1 200 ? 9.395 6.794 -1.715 1.00 96.50 200 GLY A C 1
ATOM 1534 O O . GLY A 1 200 ? 8.880 5.780 -2.183 1.00 96.50 200 GLY A O 1
ATOM 1535 N N . PHE A 1 201 ? 9.793 6.880 -0.442 1.00 96.00 201 PHE A N 1
ATOM 1536 C CA . PHE A 1 201 ? 9.638 5.783 0.513 1.00 96.00 201 PHE A CA 1
ATOM 1537 C C . PHE A 1 201 ? 8.174 5.540 0.873 1.00 96.00 201 PHE A C 1
ATOM 1539 O O . PHE A 1 201 ? 7.437 6.489 1.153 1.00 96.00 201 PHE A O 1
ATOM 1546 N N . LYS A 1 202 ? 7.795 4.263 0.931 1.00 94.00 202 LYS A N 1
ATOM 1547 C CA . LYS A 1 202 ? 6.497 3.776 1.388 1.00 94.00 202 LYS A CA 1
ATOM 1548 C C . LYS A 1 202 ? 6.670 2.624 2.354 1.00 94.00 202 LYS A C 1
ATOM 1550 O O . LYS A 1 202 ? 7.431 1.697 2.080 1.00 94.00 202 LYS A O 1
ATOM 1555 N N . ASP A 1 203 ? 5.893 2.674 3.420 1.00 92.00 203 ASP A N 1
ATOM 1556 C CA . ASP A 1 203 ? 5.602 1.502 4.227 1.00 92.00 203 ASP A CA 1
ATOM 1557 C C . ASP A 1 203 ? 4.401 0.794 3.590 1.00 92.00 203 ASP A C 1
ATOM 1559 O O . ASP A 1 203 ? 3.409 1.431 3.218 1.00 92.00 203 ASP A O 1
ATOM 1563 N N . VAL A 1 204 ? 4.535 -0.510 3.378 1.00 94.69 204 VAL A N 1
ATOM 1564 C CA . VAL A 1 204 ? 3.575 -1.334 2.642 1.00 94.69 204 VAL A CA 1
ATOM 1565 C C . VAL A 1 204 ? 3.212 -2.576 3.436 1.00 94.69 204 VAL A C 1
ATOM 1567 O O . VAL A 1 204 ? 3.961 -3.027 4.306 1.00 94.69 204 VAL A O 1
ATOM 1570 N N . LEU A 1 205 ? 2.067 -3.153 3.090 1.00 94.06 205 LEU A N 1
ATOM 1571 C CA . LEU A 1 205 ? 1.653 -4.469 3.556 1.00 94.06 205 LEU A CA 1
ATOM 1572 C C . LEU A 1 205 ? 1.657 -5.441 2.381 1.00 94.06 205 LEU A C 1
ATOM 1574 O O . LEU A 1 205 ? 1.215 -5.092 1.290 1.00 94.06 205 LEU A O 1
ATOM 1578 N N . TYR A 1 206 ? 2.133 -6.656 2.612 1.00 94.25 206 TYR A N 1
ATOM 1579 C CA . TYR A 1 206 ? 2.040 -7.765 1.671 1.00 94.25 206 TYR A CA 1
ATOM 1580 C C . TYR A 1 206 ? 0.829 -8.646 1.979 1.00 94.25 206 TYR A C 1
ATOM 1582 O O . TYR A 1 206 ? 0.232 -8.558 3.060 1.00 94.25 206 TYR A O 1
ATOM 1590 N N . ASP A 1 207 ? 0.489 -9.539 1.053 1.00 89.44 207 ASP A N 1
ATOM 1591 C CA . ASP A 1 207 ? -0.439 -10.635 1.326 1.00 89.44 207 ASP A CA 1
ATOM 1592 C C . ASP A 1 207 ? -0.030 -11.413 2.588 1.00 89.44 207 ASP A C 1
ATOM 1594 O O . ASP A 1 207 ? 1.141 -11.674 2.849 1.00 89.44 207 ASP A O 1
ATOM 1598 N N . GLY A 1 208 ? -1.007 -11.748 3.434 1.00 85.00 208 GLY A N 1
ATOM 1599 C CA . GLY A 1 208 ? -0.727 -12.342 4.749 1.00 85.00 208 GLY A CA 1
ATOM 1600 C C . GLY A 1 208 ? -0.290 -11.326 5.813 1.00 85.00 208 GLY A C 1
ATOM 1601 O O . GLY A 1 208 ? -0.079 -11.689 6.972 1.00 85.00 208 GLY A O 1
ATOM 1602 N N . GLY A 1 209 ? -0.223 -10.043 5.453 1.00 84.81 209 GLY A N 1
ATOM 1603 C CA . GLY A 1 209 ? -0.052 -8.928 6.372 1.00 84.81 209 GLY A CA 1
ATOM 1604 C C . GLY A 1 209 ? 1.390 -8.645 6.769 1.00 84.81 209 GLY A C 1
ATOM 1605 O O . GLY A 1 209 ? 1.610 -7.916 7.730 1.00 84.81 209 GLY A O 1
ATOM 1606 N N . GLN A 1 210 ? 2.374 -9.232 6.096 1.00 92.06 210 GLN A N 1
ATOM 1607 C CA . GLN A 1 210 ? 3.774 -8.920 6.365 1.00 92.06 210 GLN A CA 1
ATOM 1608 C C . GLN A 1 210 ? 4.061 -7.462 5.994 1.00 92.06 210 GLN A C 1
ATOM 1610 O O . GLN A 1 210 ? 3.474 -6.927 5.058 1.00 92.06 210 GLN A O 1
ATOM 1615 N N . GLU A 1 211 ? 4.949 -6.813 6.735 1.00 92.62 211 GLU A N 1
ATOM 1616 C CA . GLU A 1 211 ? 5.291 -5.407 6.516 1.00 92.62 211 GLU A CA 1
ATOM 1617 C C . GLU A 1 211 ? 6.564 -5.289 5.680 1.00 92.62 211 GLU A C 1
ATOM 1619 O O . GLU A 1 211 ? 7.492 -6.097 5.802 1.00 92.62 211 GLU A O 1
ATOM 1624 N N . GLY A 1 212 ? 6.610 -4.270 4.830 1.00 95.62 212 GLY A N 1
ATOM 1625 C CA . GLY A 1 212 ? 7.770 -3.940 4.016 1.00 95.62 212 GLY A CA 1
ATOM 1626 C C . GLY A 1 212 ? 7.986 -2.447 3.913 1.00 95.62 212 GLY A C 1
ATOM 1627 O O . GLY A 1 212 ? 7.058 -1.657 4.081 1.00 95.62 212 GLY A O 1
ATOM 1628 N N . ARG A 1 213 ? 9.214 -2.072 3.567 1.00 96.06 213 ARG A N 1
ATOM 1629 C CA . ARG A 1 213 ? 9.546 -0.711 3.168 1.00 96.06 213 ARG A CA 1
ATOM 1630 C C . ARG A 1 213 ? 10.123 -0.713 1.765 1.00 96.06 213 ARG A C 1
ATOM 1632 O O . ARG A 1 213 ? 11.112 -1.392 1.493 1.00 96.06 213 ARG A O 1
ATOM 1639 N N . LEU A 1 214 ? 9.502 0.064 0.888 1.00 97.69 214 LEU A N 1
ATOM 1640 C CA . LEU A 1 214 ? 9.861 0.178 -0.521 1.00 97.69 214 LEU A CA 1
ATOM 1641 C C . LEU A 1 214 ? 10.187 1.627 -0.870 1.00 97.69 214 LEU A C 1
ATOM 1643 O O . LEU A 1 214 ? 9.657 2.553 -0.256 1.00 97.69 214 LEU A O 1
ATOM 1647 N N . TYR A 1 215 ? 11.018 1.831 -1.884 1.00 97.81 215 TYR A N 1
ATOM 1648 C CA . TYR A 1 215 ? 11.155 3.114 -2.563 1.00 97.81 215 TYR A CA 1
ATOM 1649 C C . TYR A 1 215 ? 10.553 3.008 -3.961 1.00 97.81 215 TYR A C 1
ATOM 1651 O O . TYR A 1 215 ? 10.905 2.113 -4.732 1.00 97.81 215 TYR A O 1
ATOM 1659 N N . ILE A 1 216 ? 9.633 3.914 -4.291 1.00 97.94 216 ILE A N 1
ATOM 1660 C CA . ILE A 1 216 ? 9.048 3.990 -5.630 1.00 97.94 216 ILE A CA 1
ATOM 1661 C C . ILE A 1 216 ? 9.933 4.873 -6.494 1.00 97.94 216 ILE A C 1
ATOM 1663 O O . ILE A 1 216 ? 9.905 6.101 -6.364 1.00 97.94 216 ILE A O 1
ATOM 1667 N N . ASP A 1 217 ? 10.704 4.227 -7.366 1.00 98.06 217 ASP A N 1
ATOM 1668 C CA . ASP A 1 217 ? 11.604 4.891 -8.307 1.00 98.06 217 ASP A CA 1
ATOM 1669 C C . ASP A 1 217 ? 10.841 5.366 -9.549 1.00 98.06 217 ASP A C 1
ATOM 1671 O O . ASP A 1 217 ? 11.090 6.465 -10.038 1.00 98.06 217 ASP A O 1
ATOM 1675 N N . ASP A 1 218 ? 9.882 4.570 -10.043 1.00 97.94 218 ASP A N 1
ATOM 1676 C CA . ASP A 1 218 ? 8.998 4.968 -11.145 1.00 97.94 218 ASP A CA 1
ATOM 1677 C C . ASP A 1 218 ? 7.676 4.182 -11.180 1.00 97.94 218 ASP A C 1
ATOM 1679 O O . ASP A 1 218 ? 7.583 3.064 -10.669 1.00 97.94 218 ASP A O 1
ATOM 1683 N N . TYR A 1 219 ? 6.644 4.756 -11.798 1.00 97.12 219 TYR A N 1
ATOM 1684 C CA . TYR A 1 219 ? 5.316 4.162 -11.941 1.00 97.12 219 TYR A CA 1
ATOM 1685 C C . TYR A 1 219 ? 4.631 4.599 -13.243 1.00 97.12 219 TYR A C 1
ATOM 1687 O O . TYR A 1 219 ? 5.059 5.531 -13.916 1.00 97.12 219 TYR A O 1
ATOM 1695 N N . MET A 1 220 ? 3.557 3.899 -13.623 1.00 96.50 220 MET A N 1
ATOM 1696 C CA . MET A 1 220 ? 2.869 4.077 -14.918 1.00 96.50 220 MET A CA 1
ATOM 1697 C C . MET A 1 220 ? 3.754 3.783 -16.137 1.00 96.50 220 MET A C 1
ATOM 1699 O O . MET A 1 220 ? 3.554 4.327 -17.225 1.00 96.50 220 MET A O 1
ATOM 1703 N N . LEU A 1 221 ? 4.743 2.907 -15.971 1.00 98.06 221 LEU A N 1
ATOM 1704 C CA . LEU A 1 221 ? 5.626 2.521 -17.058 1.00 98.06 221 LEU A CA 1
ATOM 1705 C C . LEU A 1 221 ? 4.928 1.579 -18.037 1.00 98.06 221 LEU A C 1
ATOM 1707 O O . LEU A 1 221 ? 4.066 0.779 -17.666 1.00 98.06 221 LEU A O 1
ATOM 1711 N N . SER A 1 222 ? 5.380 1.610 -19.290 1.00 98.25 222 SER A N 1
ATOM 1712 C CA . SER A 1 222 ? 5.183 0.483 -20.197 1.00 98.25 222 SER A CA 1
ATOM 1713 C C . SER A 1 222 ? 6.076 -0.689 -19.776 1.00 98.25 222 SER A C 1
ATOM 1715 O O . SER A 1 222 ? 7.117 -0.506 -19.139 1.00 98.25 222 SER A O 1
ATOM 1717 N N . LYS A 1 223 ? 5.697 -1.905 -20.179 1.00 98.31 223 LYS A N 1
ATOM 1718 C CA . LYS A 1 223 ? 6.464 -3.124 -19.886 1.00 98.31 223 LYS A CA 1
ATOM 1719 C C . LYS A 1 223 ? 7.926 -3.013 -20.327 1.00 98.31 223 LYS A C 1
ATOM 1721 O O . LYS A 1 223 ? 8.829 -3.339 -19.560 1.00 98.31 223 LYS A O 1
ATOM 1726 N N . ASP A 1 224 ? 8.151 -2.541 -21.552 1.00 98.44 224 ASP A N 1
ATOM 1727 C CA . ASP A 1 224 ? 9.495 -2.439 -22.124 1.00 98.44 224 ASP A CA 1
ATOM 1728 C C . ASP A 1 224 ? 10.348 -1.424 -21.362 1.00 98.44 224 ASP A C 1
ATOM 1730 O O . ASP A 1 224 ? 11.502 -1.711 -21.039 1.00 98.44 224 ASP A O 1
ATOM 1734 N N . ARG A 1 225 ? 9.760 -0.280 -20.981 1.00 98.50 225 ARG A N 1
ATOM 1735 C CA . ARG A 1 225 ? 10.469 0.750 -20.218 1.00 98.50 225 ARG A CA 1
ATOM 1736 C C . ARG A 1 225 ? 10.814 0.284 -18.805 1.00 98.50 225 ARG A C 1
ATOM 1738 O O . ARG A 1 225 ? 11.910 0.566 -18.328 1.00 98.50 225 ARG A O 1
ATOM 1745 N N . ALA A 1 226 ? 9.917 -0.455 -18.154 1.00 98.50 226 ALA A N 1
ATOM 1746 C CA . ALA A 1 226 ? 10.180 -1.042 -16.842 1.00 98.50 226 ALA A CA 1
ATOM 1747 C C . ALA A 1 226 ? 11.345 -2.044 -16.892 1.00 98.50 226 ALA A C 1
ATOM 1749 O O . ALA A 1 226 ? 12.243 -1.989 -16.054 1.00 98.50 226 ALA A O 1
ATOM 1750 N N . LEU A 1 227 ? 11.378 -2.918 -17.905 1.00 98.38 227 LEU A N 1
ATOM 1751 C CA . LEU A 1 227 ? 12.464 -3.886 -18.091 1.00 98.38 227 LEU A CA 1
ATOM 1752 C C . LEU A 1 227 ? 13.806 -3.221 -18.404 1.00 98.38 227 LEU A C 1
ATOM 1754 O O . LEU A 1 227 ? 14.838 -3.677 -17.916 1.00 98.38 227 LEU A O 1
ATOM 1758 N N . GLU A 1 228 ? 13.805 -2.174 -19.225 1.00 98.38 228 GLU A N 1
ATOM 1759 C CA . GLU A 1 228 ? 15.005 -1.398 -19.534 1.00 98.38 228 GLU A CA 1
ATOM 1760 C C . GLU A 1 228 ? 15.601 -0.786 -18.262 1.00 98.38 228 GLU A C 1
ATOM 1762 O O . GLU A 1 228 ? 16.756 -1.064 -17.940 1.00 98.38 228 GLU A O 1
ATOM 1767 N N . LYS A 1 229 ? 14.791 -0.060 -17.484 1.00 98.44 229 LYS A N 1
ATOM 1768 C CA . LYS A 1 229 ? 15.241 0.561 -16.234 1.00 98.44 229 LYS A CA 1
ATOM 1769 C C . LYS A 1 229 ? 15.706 -0.454 -15.195 1.00 98.44 229 LYS A C 1
ATOM 1771 O O . LYS A 1 229 ? 16.722 -0.236 -14.545 1.00 98.44 229 LYS A O 1
ATOM 1776 N N . LEU A 1 230 ? 15.011 -1.586 -15.063 1.00 98.12 230 LEU A N 1
ATOM 1777 C CA . LEU A 1 230 ? 15.444 -2.653 -14.162 1.00 98.12 230 LEU A CA 1
ATOM 1778 C C . LEU A 1 230 ? 16.850 -3.152 -14.530 1.00 98.12 230 LEU A C 1
ATOM 1780 O O . LEU A 1 230 ? 17.698 -3.309 -13.657 1.00 98.12 230 LEU A O 1
ATOM 1784 N N . ARG A 1 231 ? 17.129 -3.362 -15.824 1.00 97.88 231 ARG A N 1
ATOM 1785 C CA . ARG A 1 231 ? 18.471 -3.763 -16.278 1.00 97.88 231 ARG A CA 1
ATOM 1786 C C . ARG A 1 231 ? 19.520 -2.696 -15.997 1.00 97.88 231 ARG A C 1
ATOM 1788 O O . ARG A 1 231 ? 20.657 -3.059 -15.740 1.00 97.88 231 ARG A O 1
ATOM 1795 N N . GLU A 1 232 ? 19.176 -1.415 -16.088 1.00 97.94 232 GLU A N 1
ATOM 1796 C CA . GLU A 1 232 ? 20.100 -0.321 -15.768 1.00 97.94 232 GLU A CA 1
ATOM 1797 C C . GLU A 1 232 ? 20.451 -0.288 -14.278 1.00 97.94 232 GLU A C 1
ATOM 1799 O O . GLU A 1 232 ? 21.617 -0.106 -13.940 1.00 97.94 232 GLU A O 1
ATOM 1804 N N . LYS A 1 233 ? 19.464 -0.504 -13.400 1.00 97.94 233 LYS A N 1
ATOM 1805 C CA . LYS A 1 233 ? 19.642 -0.495 -11.940 1.00 97.94 233 LYS A CA 1
ATOM 1806 C C . LYS A 1 233 ? 20.358 -1.737 -11.403 1.00 97.94 233 LYS A C 1
ATOM 1808 O O . LYS A 1 233 ? 21.040 -1.642 -10.393 1.00 97.94 233 LYS A O 1
ATOM 1813 N N . CYS A 1 234 ? 20.220 -2.880 -12.076 1.00 96.94 234 CYS A N 1
ATOM 1814 C CA . CYS A 1 234 ? 20.787 -4.163 -11.646 1.00 96.94 234 CYS A CA 1
ATOM 1815 C C . CYS A 1 234 ? 22.116 -4.536 -12.332 1.00 96.94 234 CYS A C 1
ATOM 1817 O O . CYS A 1 234 ? 22.426 -5.726 -12.438 1.00 96.94 234 CYS A O 1
ATOM 1819 N N . ARG A 1 235 ? 22.849 -3.555 -12.867 1.00 93.31 235 ARG A N 1
ATOM 1820 C CA . ARG A 1 235 ? 24.165 -3.764 -13.490 1.00 93.31 235 ARG A CA 1
ATOM 1821 C C . ARG A 1 235 ? 25.297 -3.847 -12.480 1.00 93.31 235 ARG A C 1
ATOM 1823 O O . ARG A 1 235 ? 25.233 -3.125 -11.466 1.00 93.31 235 ARG A O 1
#

Foldseek 3Di:
DDDDDDDDDDDDDDDDDDDDDDDDDDDDDDDDDDDDDDDDDCVVPVVVPPDPPPPPPPQDWDWWWWPPDPPDQLDAQDWTATPLGWIKGFHDDPDGDRHGGFTWTGRQVVQWIATPNDITGMHTLGGRPPDDPDPPDDDDDPDDDPPPPPLSFFWFFAADDPQAQWGWTADDLGIWIKGFDDWDRDDGGKTWHGDQVDFAWDWIAIVSGTITIMGTPDDSDHPVVSVVVVVVRRD